Protein AF-A0A1Z4LRA2-F1 (afdb_monomer_lite)

Structure (mmCIF, N/CA/C/O backbone):
data_AF-A0A1Z4LRA2-F1
#
_entry.id   AF-A0A1Z4LRA2-F1
#
loop_
_atom_site.group_PDB
_atom_site.id
_atom_site.type_symbol
_atom_site.label_atom_id
_atom_site.label_alt_id
_atom_site.label_comp_id
_atom_site.label_asym_id
_atom_site.label_entity_id
_atom_site.label_seq_id
_atom_site.pdbx_PDB_ins_code
_atom_site.Cartn_x
_atom_site.Cartn_y
_atom_site.Cartn_z
_atom_site.occupancy
_atom_site.B_iso_or_equiv
_atom_site.auth_seq_id
_atom_site.auth_comp_id
_atom_site.auth_asym_id
_atom_site.auth_atom_id
_atom_site.pdbx_PDB_model_num
ATOM 1 N N . MET A 1 1 ? -24.500 3.479 -11.660 1.00 41.16 1 MET A N 1
ATOM 2 C CA . MET A 1 1 ? -23.884 4.818 -11.767 1.00 41.16 1 MET A CA 1
ATOM 3 C C . MET A 1 1 ? -22.398 4.581 -11.937 1.00 41.16 1 MET A C 1
ATOM 5 O O . MET A 1 1 ? -21.853 3.878 -11.098 1.00 41.16 1 MET A O 1
ATOM 9 N N . ALA A 1 2 ? -21.785 5.052 -13.024 1.00 47.28 2 ALA A N 1
ATOM 10 C CA . ALA A 1 2 ? -20.348 4.881 -13.234 1.00 47.28 2 ALA A CA 1
ATOM 11 C C . ALA A 1 2 ? -19.570 5.576 -12.103 1.00 47.28 2 ALA A C 1
ATOM 13 O O . ALA A 1 2 ? -19.949 6.674 -11.674 1.00 47.28 2 ALA A O 1
ATOM 14 N N . GLY A 1 3 ? -18.521 4.932 -11.588 1.00 60.41 3 GLY A N 1
ATOM 15 C CA . GLY A 1 3 ? -17.661 5.528 -10.572 1.00 60.41 3 GLY A CA 1
ATOM 16 C C . GLY A 1 3 ? -17.006 6.821 -11.073 1.00 60.41 3 GLY A C 1
ATOM 17 O O . GLY A 1 3 ? -16.896 7.080 -12.271 1.00 60.41 3 GLY A O 1
ATOM 18 N N . LYS A 1 4 ? -16.565 7.670 -10.145 1.00 75.38 4 LYS A N 1
ATOM 19 C CA . LYS A 1 4 ? -15.722 8.832 -10.468 1.00 75.38 4 LYS A CA 1
ATOM 20 C C . LYS A 1 4 ? -14.266 8.376 -10.585 1.00 75.38 4 LYS A C 1
ATOM 22 O O . LYS A 1 4 ? -13.882 7.426 -9.908 1.00 75.38 4 LYS A O 1
ATOM 27 N N . THR A 1 5 ? -13.460 9.093 -11.371 1.00 84.56 5 THR A N 1
ATOM 28 C CA . THR A 1 5 ? -12.010 8.858 -11.450 1.00 84.56 5 THR A CA 1
ATOM 29 C C . THR A 1 5 ? -11.402 8.801 -10.041 1.00 84.56 5 THR A C 1
ATOM 31 O O . THR A 1 5 ? -11.678 9.715 -9.248 1.00 84.56 5 THR A O 1
ATOM 34 N N . PRO A 1 6 ? -10.612 7.758 -9.716 1.00 90.62 6 PRO A N 1
ATOM 35 C CA . PRO A 1 6 ? -10.022 7.585 -8.394 1.00 90.62 6 PRO A CA 1
ATOM 36 C C . PRO A 1 6 ? -9.216 8.804 -7.919 1.00 90.62 6 PRO A C 1
ATOM 38 O O . PRO A 1 6 ? -8.576 9.493 -8.714 1.00 90.62 6 PRO A O 1
ATOM 41 N N . LYS A 1 7 ? -9.249 9.080 -6.608 1.00 91.56 7 LYS A N 1
ATOM 42 C CA . LYS A 1 7 ? -8.543 10.207 -5.971 1.00 91.56 7 LYS A CA 1
ATOM 43 C C . LYS A 1 7 ? -7.709 9.744 -4.785 1.00 91.56 7 LYS A C 1
ATOM 45 O O . LYS A 1 7 ? -8.028 8.734 -4.165 1.00 91.56 7 LYS A O 1
ATOM 50 N N . GLN A 1 8 ? -6.711 10.544 -4.410 1.00 93.75 8 GLN A N 1
ATOM 51 C CA . GLN A 1 8 ? -5.862 10.270 -3.251 1.00 93.75 8 GLN A CA 1
ATOM 52 C C . GLN A 1 8 ? -6.674 10.023 -1.966 1.00 93.75 8 GLN A C 1
ATOM 54 O O . GLN A 1 8 ? -7.530 10.816 -1.545 1.00 93.75 8 GLN A O 1
ATOM 59 N N . GLY A 1 9 ? -6.357 8.911 -1.313 1.00 94.94 9 GLY A N 1
ATOM 60 C CA . GLY A 1 9 ? -6.993 8.390 -0.116 1.00 94.94 9 GLY A CA 1
ATOM 61 C C . GLY A 1 9 ? -8.297 7.648 -0.338 1.00 94.94 9 GLY A C 1
ATOM 62 O O . GLY A 1 9 ? -8.922 7.272 0.647 1.00 94.94 9 GLY A O 1
ATOM 63 N N . TRP A 1 10 ? -8.763 7.482 -1.576 1.00 96.62 10 TRP A N 1
ATOM 64 C CA . TRP A 1 10 ? -9.891 6.593 -1.834 1.00 96.62 10 TRP A CA 1
ATOM 65 C C . TRP A 1 10 ? -9.449 5.144 -1.726 1.00 96.62 10 TRP A C 1
ATOM 67 O O . TRP A 1 10 ? -8.318 4.806 -2.072 1.00 96.62 10 TRP A O 1
ATOM 77 N N . ILE A 1 11 ? -10.367 4.313 -1.251 1.00 96.81 11 ILE A N 1
ATOM 78 C CA . ILE A 1 11 ? -10.128 2.903 -0.993 1.00 96.81 11 ILE A CA 1
ATOM 79 C C . ILE A 1 11 ? -10.965 2.091 -1.969 1.00 96.81 11 ILE A C 1
ATOM 81 O O . ILE A 1 11 ? -12.170 2.322 -2.113 1.00 96.81 11 ILE A O 1
ATOM 85 N N . TYR A 1 12 ? -10.324 1.131 -2.619 1.00 95.56 12 TYR A N 1
ATOM 86 C CA . TYR A 1 12 ? -10.952 0.228 -3.570 1.00 95.56 12 TYR A CA 1
ATOM 87 C C . TYR A 1 12 ? -10.561 -1.208 -3.272 1.00 95.56 12 TYR A C 1
ATOM 89 O O . TYR A 1 12 ? -9.410 -1.476 -2.942 1.00 95.56 12 TYR A O 1
ATOM 97 N N . LEU A 1 13 ? -11.512 -2.119 -3.446 1.00 94.06 13 LEU A N 1
ATOM 98 C CA . LEU A 1 13 ? -11.237 -3.544 -3.529 1.00 94.06 13 LEU A CA 1
ATOM 99 C C . LEU A 1 13 ? -10.893 -3.863 -4.987 1.00 94.06 13 LEU A C 1
ATOM 101 O O . LEU A 1 13 ? -11.743 -3.690 -5.860 1.00 94.06 13 LEU A O 1
ATOM 105 N N . ILE A 1 14 ? -9.650 -4.260 -5.256 1.00 93.00 14 ILE A N 1
ATOM 106 C CA . ILE A 1 14 ? -9.205 -4.650 -6.601 1.00 93.00 14 ILE A CA 1
ATOM 107 C C . ILE A 1 14 ? -8.326 -5.893 -6.536 1.00 93.00 14 ILE A C 1
ATOM 109 O O . ILE A 1 14 ? -7.748 -6.194 -5.496 1.00 93.00 14 ILE A O 1
ATOM 113 N N . ASN A 1 15 ? -8.181 -6.571 -7.672 1.00 90.94 15 ASN A N 1
ATOM 114 C CA . ASN A 1 15 ? -7.159 -7.585 -7.899 1.00 90.94 15 ASN A CA 1
ATOM 115 C C . ASN A 1 15 ? -6.219 -7.086 -9.013 1.00 90.94 15 ASN A C 1
ATOM 117 O O . ASN A 1 15 ? -6.591 -7.155 -10.192 1.00 90.94 15 ASN A O 1
ATOM 121 N N . PRO A 1 16 ? -5.046 -6.517 -8.675 1.00 90.38 16 PRO A N 1
ATOM 122 C CA . PRO A 1 16 ? -4.131 -5.986 -9.675 1.00 90.38 16 PRO A CA 1
ATOM 123 C C . PRO A 1 16 ? -3.654 -7.090 -10.625 1.00 90.38 16 PRO A C 1
ATOM 125 O O . PRO A 1 16 ? -2.964 -8.025 -10.230 1.00 90.38 16 PRO A O 1
ATOM 128 N N . TYR A 1 17 ? -3.985 -6.967 -11.910 1.00 88.25 17 TYR A N 1
ATOM 129 C CA . TYR A 1 17 ? -3.513 -7.901 -12.939 1.00 88.25 17 TYR A CA 1
ATOM 130 C C . TYR A 1 17 ? -2.348 -7.338 -13.753 1.00 88.25 17 TYR A C 1
ATOM 132 O O . TYR A 1 17 ? -1.666 -8.093 -14.447 1.00 88.25 17 TYR A O 1
ATOM 140 N N . ARG A 1 18 ? -2.113 -6.021 -13.685 1.00 89.50 18 ARG A N 1
ATOM 141 C CA . ARG A 1 18 ? -1.051 -5.343 -14.424 1.00 89.50 18 ARG A CA 1
ATOM 142 C C . ARG A 1 18 ? -0.392 -4.268 -13.576 1.00 89.50 18 ARG A C 1
ATOM 144 O O . ARG A 1 18 ? -1.018 -3.282 -13.187 1.00 89.50 18 ARG A O 1
ATOM 151 N N . VAL A 1 19 ? 0.894 -4.462 -13.325 1.00 89.06 19 VAL A N 1
ATOM 152 C CA . VAL A 1 19 ? 1.681 -3.638 -12.409 1.00 89.06 19 VAL A CA 1
ATOM 153 C C . VAL A 1 19 ? 2.924 -3.101 -13.087 1.00 89.06 19 VAL A C 1
ATOM 155 O O . VAL A 1 19 ? 3.395 -3.626 -14.098 1.00 89.06 19 VAL A O 1
ATOM 158 N N . PHE A 1 20 ? 3.457 -2.044 -12.508 1.00 87.19 20 PHE A N 1
ATOM 159 C CA . PHE A 1 20 ? 4.648 -1.370 -12.965 1.00 87.19 20 PHE A CA 1
ATOM 160 C C . PHE A 1 20 ? 5.793 -1.716 -12.016 1.00 87.19 20 PHE A C 1
ATOM 162 O O . PHE A 1 20 ? 5.726 -1.422 -10.823 1.00 87.19 20 PHE A O 1
ATOM 169 N N . LEU A 1 21 ? 6.819 -2.395 -12.533 1.00 85.25 21 LEU A N 1
ATOM 170 C CA . LEU A 1 21 ? 7.943 -2.867 -11.725 1.00 85.25 21 LEU A CA 1
ATOM 171 C C . LEU A 1 21 ? 9.265 -2.400 -12.315 1.00 85.25 21 LEU A C 1
ATOM 173 O O . LEU A 1 21 ? 9.460 -2.371 -13.535 1.00 85.25 21 LEU A O 1
ATOM 177 N N . ARG A 1 22 ? 10.194 -2.097 -11.412 1.00 85.19 22 ARG A N 1
ATOM 178 C CA . ARG A 1 22 ? 11.566 -1.704 -11.711 1.00 85.19 22 ARG A CA 1
ATOM 179 C C . ARG A 1 22 ? 12.510 -2.853 -11.368 1.00 85.19 22 ARG A C 1
ATOM 181 O O . ARG A 1 22 ? 12.447 -3.404 -10.274 1.00 85.19 22 ARG A O 1
ATOM 188 N N . CYS A 1 23 ? 13.388 -3.221 -12.296 1.00 84.94 23 CYS A N 1
ATOM 189 C CA . CYS A 1 23 ? 14.474 -4.161 -12.006 1.00 84.94 23 CYS A CA 1
ATOM 190 C C . CYS A 1 23 ? 15.632 -3.458 -11.271 1.00 84.94 23 CYS A C 1
ATOM 192 O O . CYS A 1 23 ? 15.735 -2.231 -11.308 1.00 84.94 23 CYS A O 1
ATOM 194 N N . LEU A 1 24 ? 16.558 -4.225 -10.683 1.00 83.81 24 LEU A N 1
ATOM 195 C CA . LEU A 1 24 ? 17.722 -3.679 -9.962 1.00 83.81 24 LEU A CA 1
ATOM 196 C C . LEU A 1 24 ? 18.628 -2.784 -10.825 1.00 83.81 24 LEU A C 1
ATOM 198 O O . LEU A 1 24 ? 19.263 -1.876 -10.306 1.00 83.81 24 LEU A O 1
ATOM 202 N N . LEU A 1 25 ? 18.649 -2.995 -12.145 1.00 85.31 25 LEU A N 1
ATOM 203 C CA . LEU A 1 25 ? 19.401 -2.157 -13.090 1.00 85.31 25 LEU A CA 1
ATOM 204 C C . LEU A 1 25 ? 18.658 -0.876 -13.499 1.00 85.31 25 LEU A C 1
ATOM 206 O O . LEU A 1 25 ? 19.119 -0.139 -14.361 1.00 85.31 25 LEU A O 1
ATOM 210 N N . GLY A 1 26 ? 17.487 -0.607 -12.926 1.00 80.38 26 GLY A N 1
ATOM 211 C CA . GLY A 1 26 ? 16.744 0.621 -13.182 1.00 80.38 26 GLY A CA 1
ATOM 212 C C . GLY A 1 26 ? 15.759 0.576 -14.342 1.00 80.38 26 GLY A C 1
ATOM 213 O O . GLY A 1 26 ? 14.978 1.509 -14.483 1.00 80.38 26 GLY A O 1
ATOM 214 N N . HIS A 1 27 ? 15.720 -0.502 -15.126 1.00 85.69 27 HIS A N 1
ATOM 215 C CA . HIS A 1 27 ? 14.709 -0.657 -16.173 1.00 85.69 27 HIS A CA 1
ATOM 216 C C . HIS A 1 27 ? 13.311 -0.789 -15.591 1.00 85.69 27 HIS A C 1
ATOM 218 O O . HIS A 1 27 ? 13.113 -1.552 -14.640 1.00 85.69 27 HIS A O 1
ATOM 224 N N . ILE A 1 28 ? 12.349 -0.111 -16.211 1.00 84.44 28 ILE A N 1
ATOM 225 C CA . ILE A 1 28 ? 10.977 -0.070 -15.729 1.00 84.44 28 ILE A CA 1
ATOM 226 C C . ILE A 1 28 ? 10.016 -0.471 -16.836 1.00 84.44 28 ILE A C 1
ATOM 228 O O . ILE A 1 28 ? 10.088 0.048 -17.947 1.00 84.44 28 ILE A O 1
ATOM 232 N N . HIS A 1 29 ? 9.130 -1.415 -16.524 1.00 86.75 29 HIS A N 1
ATOM 233 C CA . HIS A 1 29 ? 8.181 -1.975 -17.479 1.00 86.75 29 HIS A CA 1
ATOM 234 C C . HIS A 1 29 ? 6.858 -2.316 -16.802 1.00 86.75 29 HIS A C 1
ATOM 236 O O . HIS A 1 29 ? 6.791 -2.543 -15.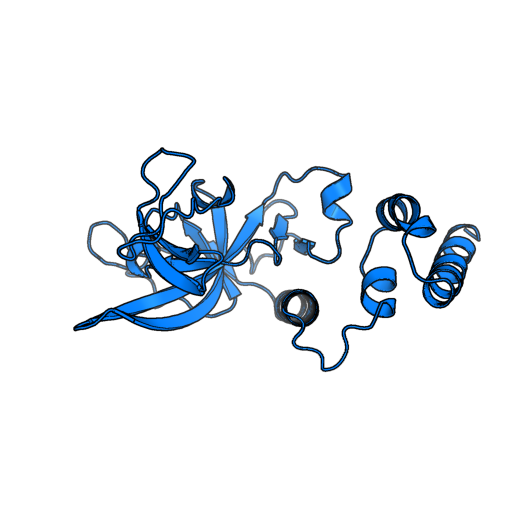593 1.00 86.75 29 HIS A O 1
ATOM 242 N N . PHE A 1 30 ? 5.813 -2.434 -17.619 1.00 87.44 30 PHE A N 1
ATOM 243 C CA . PHE A 1 30 ? 4.576 -3.076 -17.196 1.00 87.44 30 PHE A CA 1
ATOM 244 C C . PHE A 1 30 ? 4.685 -4.586 -17.291 1.00 87.44 30 PHE A C 1
ATOM 246 O O . PHE A 1 30 ? 5.102 -5.127 -18.322 1.00 87.44 30 PHE A O 1
ATOM 253 N N . TYR A 1 31 ? 4.184 -5.258 -16.270 1.00 87.00 31 TYR A N 1
ATOM 254 C CA . TYR A 1 31 ? 4.086 -6.702 -16.216 1.00 87.00 31 TYR A CA 1
ATOM 255 C C . TYR A 1 31 ? 2.660 -7.119 -15.920 1.00 87.00 31 TYR A C 1
ATOM 257 O O . TYR A 1 31 ? 1.990 -6.519 -15.081 1.00 87.00 31 TYR A O 1
ATOM 265 N N . ASN A 1 32 ? 2.219 -8.152 -16.625 1.00 86.81 32 ASN A N 1
ATOM 266 C CA . ASN A 1 32 ? 1.012 -8.857 -16.246 1.00 86.81 32 ASN A CA 1
ATOM 267 C C . ASN A 1 32 ? 1.384 -9.797 -15.092 1.00 86.81 32 ASN A C 1
ATOM 269 O O . ASN A 1 32 ? 2.500 -10.316 -15.040 1.00 86.81 32 ASN A O 1
ATOM 273 N N . LEU A 1 33 ? 0.487 -9.934 -14.121 1.00 79.75 33 LEU A N 1
ATOM 274 C CA . LEU A 1 33 ? 0.676 -10.789 -12.953 1.00 79.75 33 LEU A CA 1
ATOM 275 C C . LEU A 1 33 ? 0.023 -12.158 -13.183 1.00 79.75 33 LEU A C 1
ATOM 277 O O . LEU A 1 33 ? -0.810 -12.626 -12.409 1.00 79.75 33 LEU A O 1
ATOM 281 N N . ASP A 1 34 ? 0.386 -12.812 -14.279 1.00 67.81 34 ASP A N 1
ATOM 282 C CA . ASP A 1 34 ? -0.078 -14.135 -14.672 1.00 67.81 34 ASP A CA 1
ATOM 283 C C . ASP A 1 34 ? 0.698 -15.238 -13.931 1.00 67.81 34 ASP A C 1
ATOM 285 O O . ASP A 1 34 ? 1.728 -15.702 -14.388 1.00 67.81 34 ASP A O 1
ATOM 289 N N . LYS A 1 35 ? 0.176 -15.652 -12.763 1.00 56.19 35 LYS A N 1
ATOM 290 C CA . LYS A 1 35 ? 0.485 -16.847 -11.926 1.00 56.19 35 LYS A CA 1
ATOM 291 C C . LYS A 1 35 ? 1.950 -17.215 -11.590 1.00 56.19 35 LYS A C 1
ATOM 293 O O . LYS A 1 35 ? 2.131 -17.996 -10.658 1.00 56.19 35 LYS A O 1
ATOM 298 N N . THR A 1 36 ? 2.986 -16.697 -12.247 1.00 60.09 36 THR A N 1
ATOM 299 C CA . THR A 1 36 ? 4.387 -17.086 -12.017 1.00 60.09 36 THR A CA 1
ATOM 300 C C . THR A 1 36 ? 5.104 -16.112 -11.086 1.00 60.09 36 THR A C 1
ATOM 302 O O . THR A 1 36 ? 5.194 -14.916 -11.363 1.00 60.09 36 THR A O 1
ATOM 305 N N . ASP A 1 37 ? 5.644 -16.636 -9.980 1.00 64.00 37 ASP A N 1
ATOM 306 C CA . ASP A 1 37 ? 6.331 -15.899 -8.893 1.00 64.00 37 ASP A CA 1
ATOM 307 C C . ASP A 1 37 ? 7.588 -15.142 -9.318 1.00 64.00 37 ASP A C 1
ATOM 309 O O . ASP A 1 37 ? 8.020 -14.234 -8.615 1.00 64.00 37 ASP A O 1
ATOM 313 N N . ASN A 1 38 ? 8.118 -15.446 -10.500 1.00 71.38 38 ASN A N 1
ATOM 314 C CA . ASN A 1 38 ? 9.307 -14.812 -11.036 1.00 71.38 38 ASN A CA 1
ATOM 315 C C . ASN A 1 38 ? 8.990 -14.175 -12.385 1.00 71.38 38 ASN A C 1
ATOM 317 O O . ASN A 1 38 ? 8.534 -14.849 -13.306 1.00 71.38 38 ASN A O 1
ATOM 321 N N . ILE A 1 39 ? 9.262 -12.879 -12.492 1.00 82.94 39 ILE A N 1
ATOM 322 C CA . ILE A 1 39 ? 9.128 -12.109 -13.725 1.00 82.94 39 ILE A CA 1
ATOM 323 C C . ILE A 1 39 ? 10.531 -11.715 -14.179 1.00 82.94 39 ILE A C 1
ATOM 325 O O . ILE A 1 39 ? 11.286 -11.132 -13.406 1.00 82.94 39 ILE A O 1
ATOM 329 N N . SER A 1 40 ? 10.905 -12.016 -15.420 1.00 87.88 40 SER A N 1
ATOM 330 C CA . SER A 1 40 ? 12.158 -11.521 -15.996 1.00 87.88 40 SER A CA 1
ATOM 331 C C . SER A 1 40 ? 12.000 -10.090 -16.506 1.00 87.88 40 SER A C 1
ATOM 333 O O . SER A 1 40 ? 10.937 -9.697 -16.988 1.00 87.88 40 SER A O 1
ATOM 335 N N . CYS A 1 41 ? 13.071 -9.300 -16.416 1.00 89.62 41 CYS A N 1
ATOM 336 C CA . CYS A 1 41 ? 13.094 -7.967 -17.003 1.00 89.62 41 CYS A CA 1
ATOM 337 C C . CYS A 1 41 ? 12.852 -8.023 -18.522 1.00 89.62 41 CYS A C 1
ATOM 339 O O . CYS A 1 41 ? 13.429 -8.858 -19.213 1.00 89.62 41 CYS A O 1
ATOM 341 N N . LYS A 1 42 ? 12.020 -7.113 -19.048 1.00 88.81 42 LYS A N 1
ATOM 342 C CA . LYS A 1 42 ? 11.705 -7.036 -20.489 1.00 88.81 42 LYS A CA 1
ATOM 343 C C . LYS A 1 42 ? 12.768 -6.330 -21.336 1.00 88.81 42 LYS A C 1
ATOM 345 O O . LYS A 1 42 ? 12.688 -6.394 -22.560 1.00 88.81 42 LYS A O 1
ATOM 350 N N . THR A 1 43 ? 13.731 -5.637 -20.727 1.00 89.75 43 THR A N 1
ATOM 351 C CA . THR A 1 43 ? 14.811 -4.984 -21.485 1.00 89.75 43 THR A CA 1
ATOM 352 C C . THR A 1 43 ? 15.707 -6.031 -22.133 1.00 89.75 43 THR A C 1
ATOM 354 O O . THR A 1 43 ? 16.110 -6.986 -21.467 1.00 89.75 43 THR A O 1
ATOM 357 N N . ALA A 1 44 ? 16.059 -5.817 -23.405 1.00 89.50 44 ALA A N 1
ATOM 358 C CA . ALA A 1 44 ? 17.069 -6.616 -24.093 1.00 89.50 44 ALA A CA 1
ATOM 359 C C . ALA A 1 44 ? 18.352 -6.704 -23.246 1.00 89.50 44 ALA A C 1
ATOM 361 O O . ALA A 1 44 ? 18.733 -5.745 -22.578 1.00 89.50 44 ALA A O 1
ATOM 362 N N . ASP A 1 45 ? 18.962 -7.886 -23.213 1.00 89.88 45 ASP A N 1
ATOM 363 C CA . ASP A 1 45 ? 20.186 -8.183 -22.455 1.00 89.88 45 ASP A CA 1
ATOM 364 C C . ASP A 1 45 ? 20.083 -8.083 -20.918 1.00 89.88 45 ASP A C 1
ATOM 366 O O . ASP A 1 45 ? 21.048 -8.365 -20.203 1.00 89.88 45 ASP A O 1
ATOM 370 N N . CYS A 1 46 ? 18.902 -7.793 -20.361 1.00 89.75 46 CYS A N 1
ATOM 371 C CA . CYS A 1 46 ? 18.687 -7.788 -18.918 1.00 89.75 46 CYS A CA 1
ATOM 372 C C . CYS A 1 46 ? 18.170 -9.146 -18.418 1.00 89.75 46 CYS A C 1
ATOM 374 O O . CYS A 1 46 ? 16.995 -9.474 -18.548 1.00 89.75 46 CYS A O 1
ATOM 376 N N . ARG A 1 47 ? 19.035 -9.925 -17.757 1.00 89.69 47 ARG A N 1
ATOM 377 C CA . ARG A 1 47 ? 18.683 -11.241 -17.177 1.00 89.69 47 ARG A CA 1
ATOM 378 C C . ARG A 1 47 ? 18.150 -11.177 -15.740 1.00 89.69 47 ARG A C 1
ATOM 380 O O . ARG A 1 47 ? 18.051 -12.203 -15.073 1.00 89.69 47 ARG A O 1
ATOM 387 N N . GLN A 1 48 ? 17.851 -9.979 -15.239 1.00 88.81 48 GLN A N 1
ATOM 388 C CA . GLN A 1 48 ? 17.389 -9.791 -13.865 1.00 88.81 48 GLN A CA 1
ATOM 389 C C . GLN A 1 48 ? 16.004 -10.411 -13.659 1.00 88.81 48 GLN A C 1
ATOM 391 O O . GLN A 1 48 ? 15.090 -10.188 -14.457 1.00 88.81 48 GLN A O 1
ATOM 396 N N . I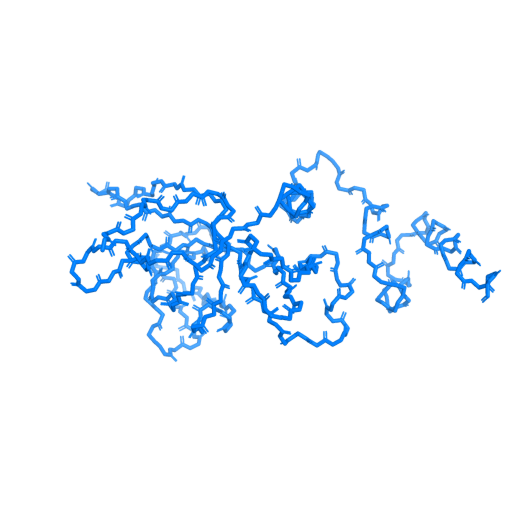LE A 1 49 ? 15.857 -11.145 -12.556 1.00 86.00 49 ILE A N 1
ATOM 397 C CA . ILE A 1 49 ? 14.572 -11.651 -12.078 1.00 86.00 49 ILE A CA 1
ATOM 398 C C . ILE A 1 49 ? 14.019 -10.641 -11.078 1.00 86.00 49 ILE A C 1
ATOM 400 O O . ILE A 1 49 ? 14.635 -10.349 -10.054 1.00 86.00 49 ILE A O 1
ATOM 404 N N . ILE A 1 50 ? 12.841 -10.118 -11.380 1.00 82.56 50 ILE A N 1
ATOM 405 C CA . ILE A 1 50 ? 12.094 -9.213 -10.525 1.00 82.56 50 ILE A CA 1
ATOM 406 C C . ILE A 1 50 ? 11.282 -10.064 -9.557 1.00 82.56 50 ILE A C 1
ATOM 408 O O . ILE A 1 50 ? 10.365 -10.790 -9.951 1.00 82.56 50 ILE A O 1
ATOM 412 N N . ARG A 1 51 ? 11.634 -9.960 -8.277 1.00 74.19 51 ARG A N 1
ATOM 413 C CA . ARG A 1 51 ? 10.820 -10.472 -7.179 1.00 74.19 51 ARG A CA 1
ATOM 414 C C . ARG A 1 51 ? 9.825 -9.393 -6.786 1.00 74.19 51 ARG A C 1
ATOM 416 O O . ARG A 1 51 ? 10.201 -8.235 -6.634 1.00 74.19 51 ARG A O 1
ATOM 423 N N . TYR A 1 52 ? 8.573 -9.779 -6.615 1.00 76.62 52 TYR A N 1
ATOM 424 C CA . TYR A 1 52 ? 7.519 -8.892 -6.146 1.00 76.62 52 TYR A CA 1
ATOM 425 C C . TYR A 1 52 ? 6.699 -9.593 -5.070 1.00 76.62 52 TYR A C 1
ATOM 427 O O . TYR A 1 52 ? 6.720 -10.820 -4.941 1.00 76.62 52 TYR A O 1
ATOM 435 N N . SER A 1 53 ? 6.019 -8.791 -4.262 1.00 75.81 53 SER A N 1
ATOM 436 C CA . SER A 1 53 ? 5.261 -9.267 -3.115 1.00 75.81 53 SER A CA 1
ATOM 437 C C . SER A 1 53 ? 4.005 -10.032 -3.569 1.00 75.81 53 SER A C 1
ATOM 439 O O . SER A 1 53 ? 3.379 -9.711 -4.584 1.00 75.81 53 SER A O 1
ATOM 441 N N . LYS A 1 54 ? 3.630 -11.080 -2.822 1.00 73.38 54 LYS A N 1
ATOM 442 C CA . LYS A 1 54 ? 2.437 -11.899 -3.125 1.00 73.38 54 LYS A CA 1
ATOM 443 C C . LYS A 1 54 ? 1.143 -11.109 -2.930 1.00 73.38 54 LYS A C 1
ATOM 445 O O . LYS A 1 54 ? 0.123 -11.430 -3.536 1.00 73.38 54 LYS A O 1
ATOM 450 N N . GLU A 1 55 ? 1.204 -10.069 -2.114 1.00 71.00 55 GLU A N 1
ATOM 451 C CA . GLU A 1 55 ? 0.158 -9.098 -1.834 1.00 71.00 55 GLU A CA 1
ATOM 452 C C . GLU A 1 55 ? -0.244 -8.316 -3.094 1.00 71.00 55 GLU A C 1
ATOM 454 O O . GLU A 1 55 ? -1.318 -7.727 -3.128 1.00 71.00 55 GLU A O 1
ATOM 459 N N . PHE A 1 56 ? 0.544 -8.362 -4.175 1.00 76.25 56 PHE A N 1
ATOM 460 C CA . PHE A 1 56 ? 0.175 -7.734 -5.448 1.00 76.25 56 PHE A CA 1
ATOM 461 C C . PHE A 1 56 ? -0.837 -8.554 -6.263 1.00 76.25 56 PHE A C 1
ATOM 463 O O . PHE A 1 56 ? -1.426 -8.013 -7.191 1.00 76.25 56 PHE A O 1
ATOM 470 N N . ARG A 1 57 ? -1.047 -9.843 -5.945 1.00 74.38 57 ARG A N 1
ATOM 471 C CA . ARG A 1 57 ? -1.938 -10.753 -6.703 1.00 74.38 57 ARG A CA 1
ATOM 472 C C . ARG A 1 57 ? -3.226 -11.131 -5.979 1.00 74.38 57 ARG A C 1
ATOM 474 O O . ARG A 1 57 ? -3.865 -12.127 -6.327 1.00 74.38 57 ARG A O 1
ATOM 481 N N . ARG A 1 58 ? -3.547 -10.434 -4.897 1.00 81.00 58 ARG A N 1
ATOM 482 C CA . ARG A 1 58 ? -4.720 -10.743 -4.085 1.00 81.00 58 ARG A CA 1
ATOM 483 C C . ARG A 1 58 ? -5.784 -9.701 -4.337 1.00 81.00 58 ARG A C 1
ATOM 485 O O . ARG A 1 58 ? -5.488 -8.519 -4.452 1.00 81.00 58 ARG A O 1
ATOM 492 N N . GLU A 1 59 ? -7.024 -10.164 -4.391 1.00 89.31 59 GLU A N 1
ATOM 493 C CA . GLU A 1 59 ? -8.145 -9.259 -4.230 1.00 89.31 59 GLU A CA 1
ATOM 494 C C . GLU A 1 59 ? -8.159 -8.782 -2.779 1.00 89.31 59 GLU A C 1
ATOM 496 O O . GLU A 1 59 ? -8.364 -9.573 -1.858 1.00 89.31 59 GLU A O 1
ATOM 501 N N . GLN A 1 60 ? -7.852 -7.508 -2.572 1.00 92.06 60 GLN A N 1
ATOM 502 C CA . GLN A 1 60 ? -7.780 -6.899 -1.247 1.00 92.06 60 GLN A CA 1
ATOM 503 C C . GLN A 1 60 ? -7.977 -5.382 -1.365 1.00 92.06 60 GLN A C 1
ATOM 505 O O . GLN A 1 60 ? -7.974 -4.844 -2.480 1.00 92.06 60 GLN A O 1
ATOM 510 N N . PRO A 1 61 ? -8.239 -4.672 -0.257 1.00 95.12 61 PRO A N 1
ATOM 511 C CA . PRO A 1 61 ? -8.369 -3.231 -0.323 1.00 95.12 61 PRO A CA 1
ATOM 512 C C . PRO A 1 61 ? -7.019 -2.555 -0.581 1.00 95.12 61 PRO A C 1
ATOM 514 O O . PRO A 1 61 ? -5.979 -2.958 -0.063 1.00 95.12 61 PRO A O 1
ATOM 517 N N . TYR A 1 62 ? -7.053 -1.481 -1.362 1.00 95.88 62 TYR A N 1
ATOM 518 C CA . TYR A 1 62 ? -5.905 -0.626 -1.630 1.00 95.88 62 TYR A CA 1
ATOM 519 C C . TYR A 1 62 ? -6.297 0.841 -1.504 1.00 95.88 62 TYR A C 1
ATOM 521 O O . TYR A 1 62 ? -7.389 1.246 -1.914 1.00 95.88 62 TYR A O 1
ATOM 529 N N . ILE A 1 63 ? -5.378 1.643 -0.974 1.00 96.88 63 ILE A N 1
ATOM 530 C CA . ILE A 1 63 ? -5.483 3.101 -0.945 1.00 96.88 63 ILE A CA 1
ATOM 531 C C . ILE A 1 63 ? -4.855 3.654 -2.219 1.00 96.88 63 ILE A C 1
ATOM 533 O O . ILE A 1 63 ? -3.695 3.369 -2.507 1.00 96.88 63 ILE A O 1
ATOM 537 N N . ILE A 1 64 ? -5.574 4.512 -2.937 1.00 96.06 64 ILE A N 1
ATOM 538 C CA . ILE A 1 64 ? -4.988 5.341 -3.995 1.00 96.06 64 ILE A CA 1
ATOM 539 C C . ILE A 1 64 ? -4.119 6.414 -3.348 1.00 96.06 64 ILE A C 1
ATOM 541 O O . ILE A 1 64 ? -4.619 7.197 -2.542 1.00 96.06 64 ILE A O 1
ATOM 545 N N . TRP A 1 65 ? -2.849 6.504 -3.722 1.00 95.06 65 TRP A N 1
ATOM 546 C CA . TRP A 1 65 ? -1.950 7.533 -3.210 1.00 95.06 65 TRP A CA 1
ATOM 547 C C . TRP A 1 65 ? -1.695 8.634 -4.236 1.00 95.06 65 TRP A C 1
ATOM 549 O O . TRP A 1 65 ? -2.088 9.777 -4.011 1.00 95.06 65 TRP A O 1
ATOM 559 N N . THR A 1 66 ? -1.131 8.293 -5.394 1.00 90.56 66 THR A N 1
ATOM 560 C CA . THR A 1 66 ? -0.926 9.241 -6.501 1.00 90.56 66 THR A CA 1
ATOM 561 C C . THR A 1 66 ? -1.560 8.731 -7.785 1.00 90.56 66 THR A C 1
ATOM 563 O O . THR A 1 66 ? -1.843 7.541 -7.939 1.00 90.56 66 THR A O 1
ATOM 566 N N . SER A 1 67 ? -1.830 9.664 -8.694 1.00 87.00 67 SER A N 1
ATOM 567 C CA . SER A 1 67 ? -2.255 9.394 -10.063 1.00 87.00 67 SER A CA 1
ATOM 568 C C . SER A 1 67 ? -1.226 10.008 -10.989 1.00 87.00 67 SER A C 1
ATOM 570 O O . SER A 1 67 ? -0.914 11.193 -10.866 1.00 87.00 67 SER A O 1
ATOM 572 N N . GLU A 1 68 ? -0.699 9.196 -11.892 1.00 84.12 68 GLU A N 1
ATOM 573 C CA . GLU A 1 68 ? 0.369 9.582 -12.802 1.00 84.12 68 GLU A CA 1
ATOM 574 C C . GLU A 1 68 ? 0.054 9.090 -14.214 1.00 84.12 68 GLU A C 1
ATOM 576 O O . GLU A 1 68 ? -0.843 8.274 -14.438 1.00 84.12 68 GLU A O 1
ATOM 581 N N . LYS A 1 69 ? 0.787 9.627 -15.189 1.00 81.12 69 LYS A N 1
ATOM 582 C CA . LYS A 1 69 ? 0.770 9.136 -16.564 1.00 81.12 69 LYS A CA 1
ATOM 583 C C . LYS A 1 69 ? 2.154 8.632 -16.901 1.00 81.12 69 LYS A C 1
ATOM 585 O O . LYS A 1 69 ? 3.109 9.403 -16.904 1.00 81.12 69 LYS A O 1
ATOM 590 N N . PHE A 1 70 ? 2.251 7.351 -17.222 1.00 74.38 70 PHE A N 1
ATOM 591 C CA . PHE A 1 70 ? 3.497 6.758 -17.670 1.00 74.38 70 PHE A CA 1
ATOM 592 C C . PHE A 1 70 ? 3.569 6.759 -19.196 1.00 74.38 70 PHE A C 1
ATOM 594 O O . PHE A 1 70 ? 2.663 6.260 -19.865 1.00 74.38 70 PHE A O 1
ATOM 601 N N . GLN A 1 71 ? 4.654 7.288 -19.759 1.00 72.56 71 GLN A N 1
ATOM 602 C CA . GLN A 1 71 ? 4.889 7.246 -21.198 1.00 72.56 71 GLN A CA 1
ATOM 603 C C . GLN A 1 71 ? 5.612 5.952 -21.575 1.00 72.56 71 GLN A C 1
ATOM 605 O O . GLN A 1 71 ? 6.769 5.749 -21.216 1.00 72.56 71 GLN A O 1
ATOM 610 N N . ASN A 1 72 ? 4.949 5.086 -22.338 1.00 67.69 72 ASN A N 1
ATOM 611 C CA . ASN A 1 72 ? 5.565 3.897 -22.914 1.00 67.69 72 ASN A CA 1
ATOM 612 C C . ASN A 1 72 ? 5.731 4.085 -24.426 1.00 67.69 72 ASN A C 1
ATOM 614 O O . ASN A 1 72 ? 4.837 3.740 -25.204 1.00 67.69 72 ASN A O 1
ATOM 618 N N . GLY A 1 73 ? 6.860 4.673 -24.829 1.00 69.94 73 GLY A N 1
ATOM 619 C CA . GLY A 1 73 ? 7.181 4.957 -26.228 1.00 69.94 73 GLY A CA 1
ATOM 620 C C . GLY A 1 73 ? 6.150 5.880 -26.886 1.00 69.94 73 GLY A C 1
ATOM 621 O O . GLY A 1 73 ? 6.240 7.100 -26.762 1.00 69.94 73 GLY A O 1
ATOM 622 N N . LEU A 1 74 ? 5.172 5.280 -27.571 1.00 64.62 74 LEU A N 1
ATOM 623 C CA . LEU A 1 74 ? 4.160 5.962 -28.386 1.00 64.62 74 LEU A CA 1
ATOM 624 C C . LEU A 1 74 ? 2.881 6.354 -27.625 1.00 64.62 74 LEU A C 1
ATOM 626 O O . LEU A 1 74 ? 2.138 7.195 -28.120 1.00 64.62 74 LEU A O 1
ATOM 630 N N . ASN A 1 75 ? 2.611 5.774 -26.448 1.00 76.75 75 ASN A N 1
ATOM 631 C CA . ASN A 1 75 ? 1.350 5.976 -25.722 1.00 76.75 75 ASN A CA 1
ATOM 632 C C . ASN A 1 75 ? 1.572 6.388 -24.260 1.00 76.75 75 ASN A C 1
ATOM 634 O O . ASN A 1 75 ? 2.517 5.934 -23.611 1.00 76.75 75 ASN A O 1
ATOM 638 N N . TYR A 1 76 ? 0.645 7.187 -23.726 1.00 81.94 76 TYR A N 1
ATOM 639 C CA . TYR A 1 76 ? 0.516 7.424 -22.288 1.00 81.94 76 TYR A CA 1
ATOM 640 C C . TYR A 1 76 ? -0.440 6.402 -21.673 1.00 81.94 76 TYR A C 1
ATOM 642 O O . TYR A 1 76 ? -1.525 6.158 -22.200 1.00 81.94 76 TYR A O 1
ATOM 650 N N . ILE A 1 77 ? -0.029 5.816 -20.554 1.00 85.19 77 ILE A N 1
ATOM 651 C CA . ILE A 1 77 ? -0.823 4.890 -19.751 1.00 85.19 77 ILE A CA 1
ATOM 652 C C . ILE A 1 77 ? -1.121 5.588 -18.430 1.00 85.19 77 ILE A C 1
ATOM 654 O O . ILE A 1 77 ? -0.197 5.987 -17.721 1.00 85.19 77 ILE A O 1
ATOM 658 N N . ASP A 1 78 ? -2.403 5.738 -18.107 1.00 90.31 78 ASP A N 1
ATOM 659 C CA . ASP A 1 78 ? -2.819 6.230 -16.798 1.00 90.31 78 ASP A CA 1
ATOM 660 C C . ASP A 1 78 ? -2.485 5.176 -15.734 1.00 90.31 78 ASP A C 1
ATOM 662 O O . ASP A 1 78 ? -2.795 3.989 -15.892 1.00 90.31 78 ASP A O 1
ATOM 666 N N . THR A 1 79 ? -1.861 5.605 -14.644 1.00 92.00 79 THR A N 1
ATOM 667 C CA . THR A 1 79 ? -1.470 4.739 -13.534 1.00 92.00 79 THR A CA 1
ATOM 668 C C . THR A 1 79 ? -1.898 5.316 -12.196 1.00 92.00 79 THR A C 1
ATOM 670 O O . THR A 1 79 ? -2.111 6.523 -12.033 1.00 92.00 79 THR A O 1
ATOM 673 N N . PHE A 1 80 ? -2.005 4.427 -11.213 1.00 93.88 80 PHE A N 1
ATOM 674 C CA . PHE A 1 80 ? -2.149 4.805 -9.816 1.00 93.88 80 PHE A CA 1
ATOM 675 C C . PHE A 1 80 ? -1.047 4.162 -8.994 1.00 93.88 80 PHE A C 1
ATOM 677 O O . PHE A 1 80 ? -0.801 2.962 -9.112 1.00 93.88 80 PHE A O 1
ATOM 684 N N . THR A 1 81 ? -0.419 4.951 -8.133 1.00 92.94 81 THR A N 1
ATOM 685 C CA . THR A 1 81 ? 0.413 4.422 -7.055 1.00 92.94 81 THR A CA 1
ATOM 686 C C . THR A 1 81 ? -0.488 4.125 -5.875 1.00 92.94 81 THR A C 1
ATOM 688 O O . THR A 1 81 ? -1.277 4.980 -5.462 1.00 92.94 81 THR A O 1
ATOM 691 N N . ILE A 1 82 ? -0.400 2.906 -5.356 1.00 94.88 82 ILE A N 1
ATOM 692 C CA . ILE A 1 82 ? -1.332 2.379 -4.370 1.00 94.88 82 ILE A CA 1
ATOM 693 C C . ILE A 1 82 ? -0.617 1.733 -3.195 1.00 94.88 82 ILE A C 1
ATOM 695 O O . ILE A 1 82 ? 0.473 1.181 -3.335 1.00 94.88 82 ILE A O 1
ATOM 699 N N . ILE A 1 83 ? -1.269 1.789 -2.037 1.00 95.44 83 ILE A N 1
ATOM 700 C CA . ILE A 1 83 ? -0.782 1.202 -0.789 1.00 95.44 83 ILE A CA 1
ATOM 701 C C . ILE A 1 83 ? -1.699 0.029 -0.432 1.00 95.44 83 ILE A C 1
ATOM 703 O O . ILE A 1 83 ? -2.908 0.244 -0.283 1.00 95.44 83 ILE A O 1
ATOM 707 N N . PRO A 1 84 ? -1.161 -1.197 -0.307 1.00 94.75 84 PRO A N 1
ATOM 708 C CA . PRO A 1 84 ? -1.915 -2.346 0.173 1.00 94.75 84 PRO A CA 1
ATOM 709 C C . PRO A 1 84 ? -2.490 -2.116 1.565 1.00 94.75 84 PRO A C 1
ATOM 711 O O . PRO A 1 84 ? -1.799 -1.614 2.458 1.00 94.75 84 PRO A O 1
ATOM 714 N N . LEU A 1 85 ? -3.733 -2.548 1.753 1.00 94.62 85 LEU A N 1
ATOM 715 C CA . LEU A 1 85 ? -4.329 -2.723 3.064 1.00 94.62 85 LEU A CA 1
ATOM 716 C C . LEU A 1 85 ? -4.481 -4.206 3.357 1.00 94.62 85 LEU A C 1
ATOM 718 O O . LEU A 1 85 ? -5.028 -4.962 2.554 1.00 94.62 85 LEU A O 1
ATOM 722 N N . ASN A 1 86 ? -4.027 -4.605 4.538 1.00 92.56 86 ASN A N 1
ATOM 723 C CA . ASN A 1 86 ? -4.200 -5.957 5.030 1.00 92.56 86 ASN A CA 1
ATOM 724 C C . ASN A 1 86 ? -4.926 -5.922 6.375 1.00 92.56 86 ASN A C 1
ATOM 726 O O . ASN A 1 86 ? -4.637 -5.083 7.224 1.00 92.56 86 ASN A O 1
ATOM 730 N N . PHE A 1 87 ? -5.881 -6.823 6.569 1.00 91.06 87 PHE A N 1
ATOM 731 C CA . PHE A 1 87 ? -6.559 -6.970 7.854 1.00 91.06 87 PHE A CA 1
ATOM 732 C C . PHE A 1 87 ? -5.876 -7.990 8.762 1.00 91.06 87 PHE A C 1
ATOM 734 O O . PHE A 1 87 ? -6.046 -7.929 9.975 1.00 91.06 87 PHE A O 1
ATOM 741 N N . ASP A 1 88 ? -5.115 -8.914 8.174 1.00 88.12 88 ASP A N 1
ATOM 742 C CA . ASP A 1 88 ? -4.524 -10.050 8.868 1.00 88.12 88 ASP A CA 1
ATOM 743 C C . ASP A 1 88 ? -3.009 -10.045 8.605 1.00 88.12 88 ASP A C 1
ATOM 745 O O . ASP A 1 88 ? -2.493 -10.659 7.665 1.00 88.12 88 ASP A O 1
ATOM 749 N N . ILE A 1 89 ? -2.295 -9.276 9.427 1.00 86.19 89 ILE A N 1
ATOM 750 C CA . ILE A 1 89 ? -0.831 -9.192 9.453 1.00 86.19 89 ILE A CA 1
ATOM 751 C C . ILE A 1 89 ? -0.304 -9.904 10.712 1.00 86.19 89 ILE A C 1
ATOM 753 O O . ILE A 1 89 ? -1.021 -10.011 11.709 1.00 86.19 89 ILE A O 1
ATOM 757 N N . ARG A 1 90 ? 0.926 -10.434 10.676 1.00 85.25 90 ARG A N 1
ATOM 758 C CA . ARG A 1 90 ? 1.535 -11.096 11.845 1.00 85.25 90 ARG A CA 1
ATOM 759 C C . ARG A 1 90 ? 1.725 -10.080 12.967 1.00 85.25 90 ARG A C 1
ATOM 761 O O . ARG A 1 90 ? 2.040 -8.932 12.682 1.00 85.25 90 ARG A O 1
ATOM 768 N N . GLU A 1 91 ? 1.599 -10.516 14.218 1.00 83.31 91 GLU A N 1
ATOM 769 C CA . GLU A 1 91 ? 1.632 -9.609 15.376 1.00 83.31 91 GLU A CA 1
ATOM 770 C C . GLU A 1 91 ? 2.884 -8.728 15.399 1.00 83.31 91 GLU A C 1
ATOM 772 O O . GLU A 1 91 ? 2.774 -7.507 15.421 1.00 83.31 91 GLU A O 1
ATOM 777 N N . ARG A 1 92 ? 4.057 -9.345 15.224 1.00 79.38 92 ARG A N 1
ATOM 778 C CA . ARG A 1 92 ? 5.343 -8.640 15.134 1.00 79.38 92 ARG A CA 1
ATOM 779 C C . ARG A 1 92 ? 5.367 -7.563 14.037 1.00 79.38 92 ARG A C 1
ATOM 781 O O . ARG A 1 92 ? 5.955 -6.503 14.200 1.00 79.38 92 ARG A O 1
ATOM 788 N N . ASP A 1 93 ? 4.697 -7.808 12.911 1.00 84.38 93 ASP A N 1
ATOM 789 C CA . ASP A 1 93 ? 4.749 -6.908 11.762 1.00 84.38 93 ASP A CA 1
ATOM 790 C C . ASP A 1 93 ? 3.860 -5.662 12.003 1.00 84.38 93 ASP A C 1
ATOM 792 O O . ASP A 1 93 ? 4.069 -4.630 11.366 1.00 84.38 93 ASP A O 1
ATOM 796 N N . LYS A 1 94 ? 2.894 -5.713 12.942 1.00 86.69 94 LYS A N 1
ATOM 797 C CA . LYS A 1 94 ? 2.060 -4.554 13.329 1.00 86.69 94 LYS A CA 1
ATOM 798 C C . LYS A 1 94 ? 2.871 -3.435 13.977 1.00 86.69 94 LYS A C 1
ATOM 800 O O . LYS A 1 94 ? 2.470 -2.278 13.894 1.00 86.69 94 LYS A O 1
ATOM 805 N N . GLY A 1 95 ? 3.976 -3.791 14.630 1.00 83.31 95 GLY A N 1
ATOM 806 C CA . GLY A 1 95 ? 4.871 -2.864 15.314 1.00 83.31 95 GLY A CA 1
ATOM 807 C C . GLY A 1 95 ? 5.872 -2.168 14.399 1.00 83.31 95 GLY A C 1
ATOM 808 O O . GLY A 1 95 ? 6.640 -1.339 14.875 1.00 83.31 95 GLY A O 1
ATOM 809 N N . LEU A 1 96 ? 5.894 -2.502 13.104 1.00 86.38 96 LEU A N 1
ATOM 810 C CA . LEU A 1 96 ? 6.837 -1.909 12.168 1.00 86.38 96 LEU A CA 1
ATOM 811 C C . LEU A 1 96 ? 6.447 -0.454 11.857 1.00 86.38 96 LEU A C 1
ATOM 813 O O . LEU A 1 96 ? 5.293 -0.197 11.509 1.00 86.38 96 LEU A O 1
ATOM 817 N N . PRO A 1 97 ? 7.404 0.490 11.830 1.00 84.62 97 PRO A N 1
ATOM 818 C CA . PRO A 1 97 ? 7.120 1.894 11.510 1.00 84.62 97 PRO A CA 1
ATOM 819 C C . PRO A 1 97 ? 6.484 2.082 10.124 1.00 84.62 97 PRO A C 1
ATOM 821 O O . PRO A 1 97 ? 5.711 3.006 9.872 1.00 84.62 97 PRO A O 1
ATOM 824 N N . MET A 1 98 ? 6.808 1.157 9.222 1.00 87.25 98 MET A N 1
ATOM 825 C CA . MET A 1 98 ? 6.328 1.054 7.846 1.00 87.25 98 MET A CA 1
ATOM 826 C C . MET A 1 98 ? 4.929 0.440 7.704 1.00 87.25 98 MET A C 1
ATOM 828 O O . MET A 1 98 ? 4.479 0.139 6.591 1.00 87.25 98 MET A O 1
ATOM 832 N N . VAL A 1 99 ? 4.262 0.209 8.830 1.00 92.50 99 VAL A N 1
ATOM 833 C CA . VAL A 1 99 ? 2.902 -0.297 8.930 1.00 92.50 99 VAL A CA 1
ATOM 834 C C . VAL A 1 99 ? 2.088 0.720 9.726 1.00 92.50 99 VAL A C 1
ATOM 836 O O . VAL A 1 99 ? 2.518 1.221 10.764 1.00 92.50 99 VAL A O 1
ATOM 839 N N . TYR A 1 100 ? 0.918 1.092 9.208 1.00 94.62 100 TYR A N 1
ATOM 840 C CA . TYR A 1 100 ? 0.033 2.046 9.873 1.00 94.62 100 TYR A CA 1
ATOM 841 C C . TYR A 1 100 ? -1.326 1.417 10.185 1.00 94.62 100 TYR A C 1
ATOM 843 O O . TYR A 1 100 ? -2.018 1.014 9.244 1.00 94.62 100 TYR A O 1
ATOM 851 N N . PRO A 1 101 ? -1.734 1.338 11.465 1.00 95.38 101 PRO A N 1
ATOM 852 C CA . PRO A 1 101 ? -3.062 0.870 11.829 1.00 95.38 101 PRO A CA 1
ATOM 853 C C . PRO A 1 101 ? -4.126 1.912 11.467 1.00 95.38 101 PRO A C 1
ATOM 855 O O . PRO A 1 101 ? -3.998 3.095 11.772 1.00 95.38 101 PRO A O 1
ATOM 858 N N . ILE A 1 102 ? -5.212 1.450 10.857 1.00 96.69 102 ILE A N 1
ATOM 859 C CA . ILE A 1 102 ? -6.374 2.246 10.467 1.00 96.69 102 ILE A CA 1
ATOM 860 C C . ILE A 1 102 ? -7.594 1.652 11.154 1.00 96.69 102 ILE A C 1
ATOM 862 O O . ILE A 1 102 ? -8.018 0.530 10.855 1.00 96.69 102 ILE A O 1
ATOM 866 N N . ASN A 1 103 ? -8.165 2.418 12.078 1.00 96.56 103 ASN A N 1
ATOM 867 C CA . ASN A 1 103 ? -9.348 2.005 12.818 1.00 96.56 103 ASN A CA 1
ATOM 868 C C . ASN A 1 103 ? -10.612 2.080 11.942 1.00 96.56 103 ASN A C 1
ATOM 870 O O . ASN A 1 103 ? -10.691 2.926 11.049 1.00 96.56 103 ASN A O 1
ATOM 874 N N . PRO A 1 104 ? -11.625 1.234 12.195 1.00 96.31 104 PRO A N 1
ATOM 875 C CA . PRO A 1 104 ? -12.925 1.317 11.532 1.00 96.31 104 PRO A CA 1
ATOM 876 C C . PRO A 1 104 ? -13.565 2.699 11.662 1.00 96.31 104 PRO A C 1
ATOM 878 O O . PRO A 1 104 ? -13.742 3.206 12.771 1.00 96.31 104 PRO A O 1
ATOM 881 N N . THR A 1 105 ? -13.970 3.295 10.541 1.00 95.00 105 THR A N 1
ATOM 882 C CA . THR A 1 105 ? -14.784 4.513 10.530 1.00 95.00 105 THR A CA 1
ATOM 883 C C . THR A 1 105 ? -15.897 4.404 9.497 1.00 95.00 105 THR A C 1
ATOM 885 O O . THR A 1 105 ? -15.823 3.648 8.528 1.00 95.00 105 THR A O 1
ATOM 888 N N . LYS A 1 106 ? -16.952 5.213 9.660 1.00 92.19 106 LYS A N 1
ATOM 889 C CA . LYS A 1 106 ? -18.008 5.313 8.638 1.00 92.19 106 LYS A CA 1
ATOM 890 C C . LYS A 1 106 ? -17.458 5.784 7.283 1.00 92.19 106 LYS A C 1
ATOM 892 O O . LYS A 1 106 ? -18.043 5.457 6.257 1.00 92.19 106 LYS A O 1
ATOM 897 N N . SER A 1 107 ? -16.364 6.551 7.277 1.00 93.75 107 SER A N 1
ATOM 898 C CA . SER A 1 107 ? -15.725 7.064 6.059 1.00 93.75 107 SER A CA 1
ATOM 899 C C . SER A 1 107 ? -14.981 5.976 5.287 1.00 93.75 107 SER A C 1
ATOM 901 O O . SER A 1 107 ? -15.066 5.934 4.057 1.00 93.75 107 SER A O 1
ATOM 903 N N . ASN A 1 108 ? -14.232 5.123 5.991 1.00 93.62 108 ASN A N 1
ATOM 904 C CA . ASN A 1 108 ? -13.398 4.096 5.366 1.00 93.62 108 ASN A CA 1
ATOM 905 C C . ASN A 1 108 ? -14.149 2.789 5.079 1.00 93.62 108 ASN A C 1
ATOM 907 O O . ASN A 1 108 ? -13.695 2.018 4.237 1.00 93.62 108 ASN A O 1
ATOM 911 N N . GLY A 1 109 ? -15.319 2.588 5.695 1.00 92.50 109 GLY A N 1
ATOM 912 C CA . GLY A 1 109 ? -16.206 1.465 5.395 1.00 92.50 109 GLY A CA 1
ATOM 913 C C . GLY A 1 109 ? -15.708 0.122 5.930 1.00 92.50 109 GLY A C 1
ATOM 914 O O . GLY A 1 109 ? -16.167 -0.917 5.463 1.00 92.50 109 GLY A O 1
ATOM 915 N N . PHE A 1 110 ? -14.767 0.123 6.877 1.00 94.69 110 PHE A N 1
ATOM 916 C CA . PHE A 1 110 ? -14.249 -1.099 7.488 1.00 94.69 110 PHE A CA 1
ATOM 917 C C . PHE A 1 110 ? -15.030 -1.503 8.735 1.00 94.69 110 PHE A C 1
ATOM 919 O O . PHE A 1 110 ? -15.541 -0.659 9.465 1.00 94.69 110 PHE A O 1
ATOM 926 N N . GLU A 1 111 ? -15.078 -2.810 8.991 1.00 93.88 111 GLU A N 1
ATOM 927 C CA . GLU A 1 111 ? -15.683 -3.400 10.195 1.00 93.88 111 GLU A CA 1
ATOM 928 C C . GLU A 1 111 ? -14.643 -3.706 11.282 1.00 93.88 111 GLU A C 1
ATOM 930 O O . GLU A 1 111 ? -14.949 -3.679 12.471 1.00 93.88 111 GLU A O 1
ATOM 935 N N . LYS A 1 112 ? -13.394 -3.968 10.875 1.00 95.06 112 LYS A N 1
ATOM 936 C CA . LYS A 1 112 ? -12.250 -4.238 11.755 1.00 95.06 112 LYS A CA 1
ATOM 937 C C . LYS A 1 112 ? -11.041 -3.393 11.364 1.00 95.06 112 LYS A C 1
ATOM 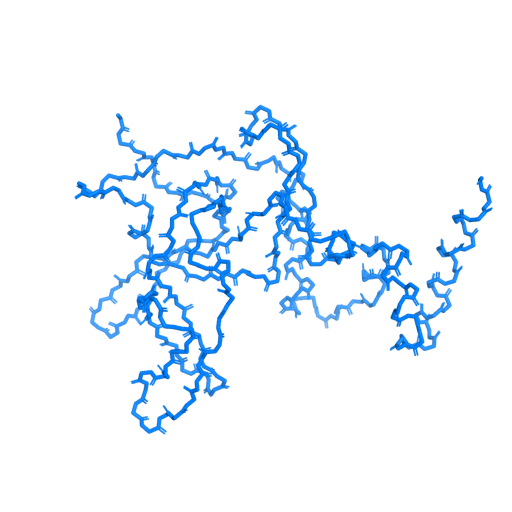939 O O . LYS A 1 112 ? -10.984 -2.858 10.257 1.00 95.06 112 LYS A O 1
ATOM 944 N N . GLN A 1 113 ? -10.095 -3.258 12.292 1.00 95.44 113 GLN A N 1
ATOM 945 C CA . GLN A 1 113 ? -8.847 -2.537 12.049 1.00 95.44 113 GLN A CA 1
ATOM 946 C C . GLN A 1 113 ? -8.117 -3.139 10.842 1.00 95.44 113 GLN A C 1
ATOM 948 O O . GLN A 1 113 ? -8.038 -4.359 10.693 1.00 95.44 113 GLN A O 1
ATOM 953 N N . SER A 1 114 ? -7.606 -2.267 9.980 1.00 95.62 114 SER A N 1
ATOM 954 C CA . SER A 1 114 ? -6.759 -2.631 8.843 1.00 95.62 114 SER A CA 1
ATOM 955 C C . SER A 1 114 ? -5.379 -2.007 9.003 1.00 95.62 114 SER A C 1
ATOM 957 O O . SER A 1 114 ? -5.195 -1.094 9.803 1.00 95.62 114 SER A O 1
ATOM 959 N N . PHE A 1 115 ? -4.410 -2.494 8.241 1.00 96.06 115 PHE A N 1
ATOM 960 C CA . PHE A 1 115 ? -3.028 -2.044 8.293 1.00 96.06 115 PHE A CA 1
ATOM 961 C C . PHE A 1 115 ? -2.577 -1.610 6.900 1.00 96.06 115 PHE A C 1
ATOM 963 O O . PHE A 1 115 ? -2.585 -2.413 5.965 1.00 96.06 115 PHE A O 1
ATOM 970 N N . ALA A 1 116 ? -2.184 -0.344 6.758 1.00 95.62 116 ALA A N 1
ATOM 971 C CA . ALA A 1 116 ? -1.559 0.178 5.547 1.00 95.62 116 ALA A CA 1
ATOM 972 C C . ALA A 1 116 ? -0.077 -0.191 5.514 1.00 95.62 116 ALA A C 1
ATOM 974 O O . ALA A 1 116 ? 0.684 0.192 6.402 1.00 95.62 116 ALA A O 1
ATOM 975 N N . LEU A 1 117 ? 0.324 -0.918 4.471 1.00 93.38 117 LEU A N 1
ATOM 976 C CA . LEU A 1 117 ? 1.684 -1.422 4.283 1.00 93.38 117 LEU A CA 1
ATOM 977 C C . LEU A 1 117 ? 2.468 -0.465 3.378 1.00 93.38 117 LEU A C 1
ATOM 979 O O . LEU A 1 117 ? 2.618 -0.704 2.180 1.00 93.38 117 LEU A O 1
ATOM 983 N N . THR A 1 118 ? 2.952 0.652 3.925 1.00 92.12 118 THR A N 1
ATOM 984 C CA . THR A 1 118 ? 3.572 1.724 3.120 1.00 92.12 118 THR A CA 1
ATOM 98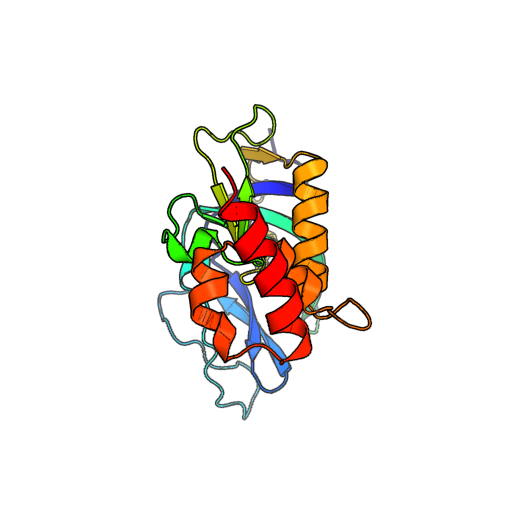5 C C . THR A 1 118 ? 4.862 1.286 2.427 1.00 92.12 118 THR A C 1
ATOM 987 O O . THR A 1 118 ? 5.148 1.756 1.331 1.00 92.12 118 THR A O 1
ATOM 990 N N . HIS A 1 119 ? 5.590 0.321 2.992 1.00 87.44 119 HIS A N 1
ATOM 991 C CA . HIS A 1 119 ? 6.769 -0.293 2.366 1.00 87.44 119 HIS A CA 1
ATOM 992 C C . HIS A 1 119 ? 6.439 -1.175 1.150 1.00 87.44 119 HIS A C 1
ATOM 994 O O . HIS A 1 119 ? 7.329 -1.519 0.375 1.00 87.44 119 HIS A O 1
ATOM 1000 N N . GLN A 1 120 ? 5.171 -1.557 0.979 1.00 88.94 120 GLN A N 1
ATOM 1001 C CA . GLN A 1 120 ? 4.687 -2.329 -0.167 1.00 88.94 120 GLN A CA 1
ATOM 1002 C C . GLN A 1 120 ? 3.975 -1.442 -1.196 1.00 88.94 120 GLN A C 1
ATOM 1004 O O . GLN A 1 120 ? 3.203 -1.950 -2.005 1.00 88.94 120 GLN A O 1
ATOM 1009 N N . ILE A 1 121 ? 4.192 -0.122 -1.162 1.00 90.94 121 ILE A N 1
ATOM 1010 C CA . ILE A 1 121 ? 3.640 0.808 -2.149 1.00 90.94 121 ILE A CA 1
ATOM 1011 C C . ILE A 1 121 ? 4.128 0.453 -3.563 1.00 90.94 121 ILE A C 1
ATOM 1013 O O . ILE A 1 121 ? 5.307 0.178 -3.784 1.00 90.94 121 ILE A O 1
ATOM 1017 N N . PHE A 1 122 ? 3.216 0.437 -4.534 1.00 89.12 122 PHE A N 1
ATOM 1018 C CA . PHE A 1 122 ? 3.527 0.070 -5.918 1.00 89.12 122 PHE A CA 1
ATOM 1019 C C . PHE A 1 122 ? 2.566 0.728 -6.903 1.00 89.12 122 PHE A C 1
ATOM 1021 O O . PHE A 1 122 ? 1.498 1.209 -6.530 1.00 89.12 122 PHE A O 1
ATOM 1028 N N . THR A 1 123 ? 2.946 0.748 -8.177 1.00 91.62 123 THR A N 1
ATOM 1029 C CA . THR A 1 123 ? 2.176 1.405 -9.234 1.00 91.62 123 THR A CA 1
ATOM 1030 C C . THR A 1 123 ? 1.459 0.374 -10.102 1.00 91.62 123 THR A C 1
ATOM 1032 O O . THR A 1 123 ? 2.030 -0.650 -10.487 1.00 91.62 123 THR A O 1
ATOM 1035 N N . VAL A 1 124 ? 0.199 0.648 -10.432 1.00 92.56 124 VAL A N 1
ATOM 1036 C CA . VAL A 1 124 ? -0.670 -0.236 -11.220 1.00 92.56 124 VAL A CA 1
ATOM 1037 C C . VAL A 1 124 ? -1.305 0.499 -12.394 1.00 92.56 124 VAL A C 1
ATOM 1039 O O . VAL A 1 124 ? -1.463 1.721 -12.370 1.00 92.56 124 VAL A O 1
ATOM 1042 N N . ASP A 1 125 ? -1.686 -0.256 -13.423 1.00 92.25 125 ASP A N 1
ATOM 1043 C CA . ASP A 1 125 ? -2.468 0.259 -14.552 1.00 92.25 125 ASP A CA 1
ATOM 1044 C C . ASP A 1 125 ? -3.854 0.727 -14.067 1.00 92.25 125 ASP A C 1
ATOM 1046 O O . ASP A 1 125 ? -4.539 0.005 -13.335 1.00 92.25 125 ASP A O 1
ATOM 1050 N N . ALA A 1 126 ? -4.294 1.918 -14.487 1.00 92.75 126 ALA A N 1
ATOM 1051 C CA . ALA A 1 126 ? -5.594 2.470 -14.112 1.00 92.75 126 ALA A CA 1
ATOM 1052 C C . ALA A 1 126 ? -6.781 1.580 -14.517 1.00 92.75 126 ALA A C 1
ATOM 1054 O O . ALA A 1 126 ? -7.831 1.629 -13.875 1.00 92.75 126 ALA A O 1
ATOM 1055 N N . ASN A 1 127 ? -6.630 0.730 -15.535 1.00 92.31 127 ASN A N 1
ATOM 1056 C CA . ASN A 1 127 ? -7.659 -0.231 -15.930 1.00 92.31 127 ASN A CA 1
ATOM 1057 C C . ASN A 1 127 ? -7.890 -1.335 -14.885 1.00 92.31 127 ASN A C 1
ATOM 1059 O O . ASN A 1 127 ? -8.893 -2.035 -14.975 1.00 92.31 127 ASN A O 1
ATOM 1063 N N . CYS A 1 128 ? -7.033 -1.472 -13.864 1.00 92.12 128 CYS A N 1
ATOM 1064 C CA . CYS A 1 128 ? -7.323 -2.316 -12.698 1.00 92.12 128 CYS A CA 1
ATOM 1065 C C . CYS A 1 128 ? -8.502 -1.784 -11.859 1.00 92.12 128 CYS A C 1
ATOM 1067 O O . CYS A 1 128 ? -9.064 -2.525 -11.061 1.00 92.12 128 CYS A O 1
ATOM 1069 N N . PHE A 1 129 ? -8.889 -0.516 -12.046 1.00 93.75 129 PHE A N 1
ATOM 1070 C CA . PHE A 1 129 ? -10.010 0.133 -11.356 1.00 93.75 129 PHE A CA 1
ATOM 1071 C C . PHE A 1 129 ? -11.251 0.271 -12.232 1.00 93.75 129 PHE A C 1
ATOM 1073 O O . PHE A 1 129 ? -12.156 1.032 -11.884 1.00 93.75 129 PHE A O 1
ATOM 1080 N N . LYS A 1 130 ? -11.293 -0.415 -13.375 1.00 92.56 130 LYS A N 1
ATOM 1081 C CA . LYS A 1 130 ? -12.433 -0.397 -14.286 1.00 92.56 130 LYS A CA 1
ATOM 1082 C C . LYS A 1 130 ? -13.055 -1.780 -14.388 1.00 92.56 130 LYS A C 1
ATOM 1084 O O . LYS A 1 130 ? -12.364 -2.790 -14.279 1.00 92.56 130 LYS A O 1
ATOM 1089 N N . ASP A 1 131 ? -14.362 -1.814 -14.589 1.00 90.56 131 ASP A N 1
ATOM 1090 C CA . ASP A 1 131 ? -15.077 -3.038 -14.909 1.00 90.56 131 ASP A CA 1
ATOM 1091 C C . ASP A 1 131 ? -14.866 -3.443 -16.381 1.00 90.56 131 ASP A C 1
ATOM 1093 O O . ASP A 1 131 ? -14.194 -2.767 -17.164 1.00 90.56 131 ASP A O 1
ATOM 1097 N N . VAL A 1 132 ? -15.474 -4.561 -16.778 1.00 89.31 132 VAL A N 1
ATOM 1098 C CA . VAL A 1 132 ? -15.395 -5.087 -18.153 1.00 89.31 132 VAL A CA 1
ATOM 1099 C C . VAL A 1 132 ? -16.003 -4.161 -19.214 1.00 89.31 132 VAL A C 1
ATOM 1101 O O . VAL A 1 132 ? -15.746 -4.353 -20.400 1.00 89.31 132 VAL A O 1
ATOM 1104 N N . LYS A 1 133 ? -16.814 -3.173 -18.816 1.00 91.25 133 LYS A N 1
ATOM 1105 C CA . LYS A 1 133 ? -17.405 -2.158 -19.701 1.00 91.25 133 LYS A CA 1
ATOM 1106 C C . LYS A 1 133 ? -16.544 -0.895 -19.781 1.00 91.25 133 LYS A C 1
ATOM 1108 O O . LYS A 1 133 ? -16.830 -0.023 -20.597 1.00 91.25 133 LYS A O 1
ATOM 1113 N N . GLY A 1 134 ? -15.483 -0.809 -18.978 1.00 89.25 134 GLY A N 1
ATOM 1114 C CA . GLY A 1 134 ? -14.608 0.354 -18.882 1.00 89.25 134 GLY A CA 1
ATOM 1115 C C . GLY A 1 134 ? -15.094 1.414 -17.891 1.00 89.25 134 GLY A C 1
ATOM 1116 O O . GLY A 1 134 ? -14.481 2.482 -17.817 1.00 89.25 134 GLY A O 1
ATOM 1117 N N . ASP A 1 135 ? -16.147 1.134 -17.120 1.00 91.25 135 ASP A N 1
ATOM 1118 C CA . ASP A 1 135 ? -16.639 2.030 -16.078 1.00 91.25 135 ASP A CA 1
ATOM 1119 C C . ASP A 1 135 ? -15.778 1.899 -14.821 1.00 91.25 135 ASP A C 1
ATOM 1121 O O . ASP A 1 135 ? -15.364 0.805 -14.445 1.00 91.25 135 ASP A O 1
ATOM 1125 N N . TRP A 1 136 ? -15.517 3.011 -14.131 1.00 92.50 136 TRP A N 1
ATOM 1126 C CA . TRP A 1 136 ? -14.802 2.965 -12.856 1.00 92.50 136 TRP A CA 1
ATOM 1127 C C . TRP A 1 136 ? -15.578 2.146 -11.823 1.00 92.50 136 TRP A C 1
ATOM 1129 O O . TRP A 1 136 ? -16.786 2.338 -11.643 1.00 92.50 136 TRP A O 1
ATOM 1139 N N . LEU A 1 137 ? -14.856 1.300 -11.090 1.00 93.19 137 LEU A N 1
ATOM 1140 C CA . LEU A 1 137 ? -15.383 0.557 -9.956 1.00 93.19 137 LEU A CA 1
ATOM 1141 C C . LEU A 1 137 ? -15.932 1.508 -8.882 1.00 93.19 137 LEU A C 1
ATOM 1143 O O . LEU A 1 137 ? -15.587 2.693 -8.802 1.00 93.19 137 LEU A O 1
ATOM 1147 N N . ASN A 1 138 ? -16.779 0.968 -8.011 1.00 92.75 138 ASN A N 1
ATOM 1148 C CA . ASN A 1 138 ? -17.227 1.693 -6.831 1.00 92.75 138 ASN A CA 1
ATOM 1149 C C . ASN A 1 138 ? -16.133 1.651 -5.763 1.00 92.75 138 ASN A C 1
ATOM 1151 O O . ASN A 1 138 ? -15.634 0.583 -5.414 1.00 92.75 138 ASN A O 1
ATOM 1155 N N . ARG A 1 139 ? -15.782 2.819 -5.220 1.00 93.62 139 ARG A N 1
ATOM 1156 C CA . ARG A 1 139 ? -14.939 2.884 -4.023 1.00 93.62 139 ARG A CA 1
ATOM 1157 C C . ARG A 1 139 ? -15.678 2.247 -2.847 1.00 93.62 139 ARG A C 1
ATOM 1159 O O . ARG A 1 139 ? -16.888 2.441 -2.716 1.00 93.62 139 ARG A O 1
ATOM 1166 N N . ILE A 1 140 ? -14.945 1.568 -1.974 1.00 94.56 140 ILE A N 1
ATOM 1167 C CA . ILE A 1 140 ? -15.498 0.998 -0.737 1.00 94.56 140 ILE A CA 1
ATOM 1168 C C . ILE A 1 140 ? -15.434 1.993 0.428 1.00 94.56 140 ILE A C 1
ATOM 1170 O O . ILE A 1 140 ? -16.231 1.909 1.354 1.00 94.56 140 ILE A O 1
ATOM 1174 N N . GLY A 1 141 ? -14.535 2.979 0.349 1.00 95.62 141 GLY A N 1
ATOM 1175 C CA . GLY A 1 141 ? -14.368 3.985 1.391 1.00 95.62 141 GLY A CA 1
ATOM 1176 C C . GLY A 1 141 ? -13.338 5.054 1.047 1.00 95.62 141 GLY A C 1
ATOM 1177 O O . GLY A 1 141 ? -12.872 5.174 -0.093 1.00 95.62 141 GLY A O 1
ATOM 1178 N N . GLN A 1 142 ? -12.995 5.864 2.041 1.00 96.50 142 GLN A N 1
ATOM 1179 C CA . GLN A 1 142 ? -11.929 6.856 1.968 1.00 96.50 142 GLN A CA 1
ATOM 1180 C C . GLN A 1 142 ? -11.251 7.040 3.328 1.00 96.50 142 GLN A C 1
ATOM 1182 O O . GLN A 1 142 ? -11.898 6.939 4.367 1.00 96.50 142 GLN A O 1
ATOM 1187 N N . LEU A 1 143 ? -9.964 7.370 3.296 1.00 96.94 143 LEU A N 1
ATOM 1188 C CA . LEU A 1 143 ? -9.202 7.728 4.485 1.00 96.94 143 LEU A CA 1
ATOM 1189 C C . LEU A 1 143 ? -9.641 9.068 5.067 1.00 96.94 143 LEU A C 1
ATOM 1191 O O . LEU A 1 143 ? -9.865 10.039 4.327 1.00 96.94 143 LEU A O 1
ATOM 11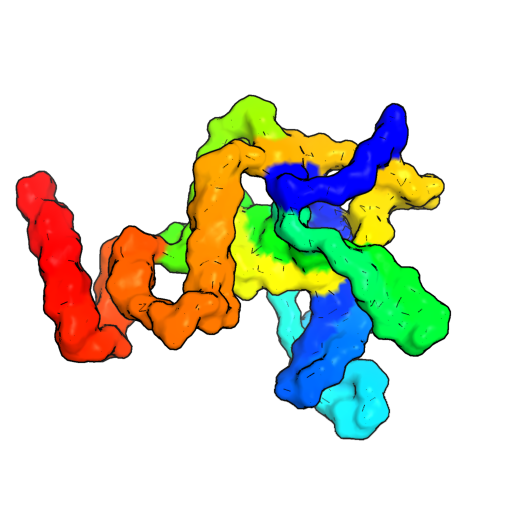95 N N . ASP A 1 144 ? -9.639 9.127 6.393 1.00 95.69 144 ASP A N 1
ATOM 1196 C CA . ASP A 1 144 ? -9.761 10.370 7.134 1.00 95.69 144 ASP A CA 1
ATOM 1197 C C . ASP A 1 144 ? -8.453 11.182 7.053 1.00 95.69 144 ASP A C 1
ATOM 1199 O O . ASP A 1 144 ? -7.388 10.701 6.649 1.00 95.69 144 ASP A O 1
ATOM 1203 N N . LYS A 1 145 ? -8.530 12.477 7.376 1.00 94.69 145 LYS A N 1
ATOM 1204 C CA . LYS A 1 145 ? -7.395 13.403 7.211 1.00 94.69 145 LYS A CA 1
ATOM 1205 C C . LYS A 1 145 ? -6.206 13.042 8.112 1.00 94.69 145 LYS A C 1
ATOM 1207 O O . LYS A 1 145 ? -5.065 13.224 7.692 1.00 94.69 145 LYS A O 1
ATOM 1212 N N . SER A 1 146 ? -6.471 12.554 9.324 1.00 94.94 146 SER A N 1
ATOM 1213 C CA . SER A 1 146 ? -5.450 12.073 10.265 1.00 94.94 146 SER A CA 1
ATOM 1214 C C . SER A 1 146 ? -4.643 10.927 9.667 1.00 94.94 146 SER A C 1
ATOM 1216 O O . SER A 1 146 ? -3.417 10.994 9.639 1.00 94.94 146 SER A O 1
ATOM 1218 N N . ASP A 1 147 ? -5.340 9.940 9.109 1.00 96.25 147 ASP A N 1
ATOM 1219 C CA . ASP A 1 147 ? -4.741 8.722 8.566 1.00 96.25 147 ASP A CA 1
ATOM 1220 C C . ASP A 1 147 ? -3.879 9.048 7.351 1.00 96.25 147 ASP A C 1
ATOM 1222 O O . ASP A 1 147 ? -2.747 8.587 7.236 1.00 96.25 147 ASP A O 1
ATOM 1226 N N . LYS A 1 148 ? -4.375 9.934 6.475 1.00 95.25 148 LYS A N 1
ATOM 1227 C CA . LYS A 1 148 ? -3.592 10.457 5.349 1.00 95.25 148 LYS A CA 1
ATOM 1228 C C . LYS A 1 148 ? -2.280 11.075 5.818 1.00 95.25 148 LYS A C 1
ATOM 1230 O O . LYS A 1 148 ? -1.233 10.731 5.288 1.00 95.25 148 LYS A O 1
ATOM 1235 N N . LYS A 1 149 ? -2.324 11.954 6.823 1.00 93.38 149 LYS A N 1
ATOM 1236 C CA . LYS A 1 149 ? -1.118 12.613 7.338 1.00 93.38 149 LYS A CA 1
ATOM 1237 C C . LYS A 1 149 ? -0.137 11.598 7.938 1.00 93.38 149 LYS A C 1
ATOM 1239 O O . LYS A 1 149 ? 1.055 11.673 7.671 1.00 93.38 149 LYS A O 1
ATOM 1244 N N . ALA A 1 150 ? -0.627 10.635 8.715 1.00 92.44 150 ALA A N 1
ATOM 1245 C CA . ALA A 1 150 ? 0.219 9.624 9.346 1.00 92.44 150 ALA A CA 1
ATOM 1246 C C . ALA A 1 150 ? 0.880 8.671 8.335 1.00 92.44 150 ALA A C 1
ATOM 1248 O O . ALA A 1 150 ? 2.032 8.273 8.526 1.00 92.44 150 ALA A O 1
ATOM 1249 N N . ILE A 1 151 ? 0.170 8.323 7.258 1.00 94.19 151 ILE A N 1
ATOM 1250 C CA . ILE A 1 151 ? 0.708 7.540 6.138 1.00 94.19 151 ILE A CA 1
ATOM 1251 C C . ILE A 1 151 ? 1.744 8.354 5.356 1.00 94.19 151 ILE A C 1
ATOM 1253 O O . ILE A 1 151 ? 2.785 7.818 4.986 1.00 94.19 151 ILE A O 1
ATOM 1257 N N . GLU A 1 152 ? 1.488 9.643 5.126 1.00 91.44 152 GLU A N 1
ATOM 1258 C CA . GLU A 1 152 ? 2.413 10.530 4.418 1.00 91.44 152 GLU A CA 1
ATOM 1259 C C . GLU A 1 152 ? 3.763 10.646 5.136 1.00 91.44 152 GLU A C 1
ATOM 1261 O O . GLU A 1 152 ? 4.805 10.503 4.499 1.00 91.44 152 GLU A O 1
ATOM 1266 N N . GLU A 1 153 ? 3.764 10.824 6.458 1.00 87.31 153 GLU A N 1
ATOM 1267 C CA . GLU A 1 153 ? 5.004 10.874 7.244 1.00 87.31 153 GLU A CA 1
ATOM 1268 C C . GLU A 1 153 ? 5.798 9.560 7.165 1.00 87.31 153 GLU A C 1
ATOM 1270 O O . GLU A 1 153 ? 7.015 9.581 6.985 1.00 87.31 153 GLU A O 1
ATOM 1275 N N . ARG A 1 154 ? 5.115 8.409 7.190 1.00 89.25 154 ARG A N 1
ATOM 1276 C CA . ARG A 1 154 ? 5.754 7.091 7.011 1.00 89.25 154 ARG A CA 1
ATOM 1277 C C . ARG A 1 154 ? 6.368 6.923 5.624 1.00 89.25 154 ARG A C 1
ATOM 1279 O O . ARG A 1 154 ? 7.432 6.329 5.490 1.00 89.25 154 ARG A O 1
ATOM 1286 N N . LEU A 1 155 ? 5.707 7.432 4.585 1.00 87.81 155 LEU A N 1
ATOM 1287 C CA . LEU A 1 155 ? 6.238 7.387 3.221 1.00 87.81 155 LEU A CA 1
ATOM 1288 C C . LEU A 1 155 ? 7.465 8.279 3.051 1.00 87.81 155 LEU A C 1
ATOM 1290 O O . LEU A 1 155 ? 8.400 7.870 2.369 1.00 87.81 155 LEU A O 1
ATOM 1294 N N . LYS A 1 156 ? 7.487 9.462 3.678 1.00 84.44 156 LYS A N 1
ATOM 1295 C CA . LYS A 1 156 ? 8.670 10.335 3.670 1.00 84.44 156 LYS A CA 1
ATOM 1296 C C . LYS A 1 156 ? 9.882 9.639 4.281 1.00 84.44 156 LYS A C 1
ATOM 1298 O O . LYS A 1 156 ? 10.960 9.734 3.708 1.00 84.44 156 LYS A O 1
ATOM 1303 N N . TYR A 1 157 ? 9.685 8.927 5.392 1.00 78.69 157 TYR A N 1
ATOM 1304 C CA . TYR A 1 157 ? 10.731 8.117 6.016 1.00 78.69 157 TYR A CA 1
ATOM 1305 C C . TYR A 1 157 ? 11.197 6.982 5.091 1.00 78.69 157 TYR A C 1
ATOM 1307 O O . TYR A 1 157 ? 12.380 6.862 4.802 1.00 78.69 157 TYR A O 1
ATOM 1315 N N . PHE A 1 158 ? 10.267 6.186 4.557 1.00 79.88 158 PHE A N 1
ATOM 1316 C CA . PHE A 1 158 ? 10.594 5.039 3.699 1.00 79.88 158 PHE A CA 1
ATOM 1317 C C . PHE A 1 158 ? 11.366 5.383 2.436 1.00 79.88 158 PHE A C 1
ATOM 1319 O O . PHE A 1 158 ? 12.245 4.640 2.010 1.00 79.88 158 PHE A O 1
ATOM 1326 N N . LEU A 1 159 ? 10.949 6.466 1.787 1.00 77.00 159 LEU A N 1
ATOM 1327 C CA . LEU A 1 159 ? 11.505 6.896 0.516 1.00 77.00 159 LEU A CA 1
ATOM 1328 C C . LEU A 1 159 ? 12.753 7.759 0.706 1.00 77.00 159 LEU A C 1
ATOM 1330 O O . LEU A 1 159 ? 13.255 8.273 -0.290 1.00 77.00 159 LEU A O 1
ATOM 1334 N N . ASP A 1 160 ? 13.218 7.925 1.950 1.00 70.19 160 ASP A N 1
ATOM 1335 C CA . ASP A 1 160 ? 14.373 8.752 2.293 1.00 70.19 160 ASP A CA 1
ATOM 1336 C C . ASP A 1 160 ? 14.229 10.193 1.759 1.00 70.19 160 ASP A C 1
ATOM 1338 O O . ASP A 1 160 ? 15.157 10.813 1.252 1.00 70.19 160 ASP A O 1
ATOM 1342 N N . ILE A 1 161 ? 12.994 10.717 1.784 1.00 59.75 161 ILE A N 1
ATOM 1343 C CA . ILE A 1 161 ? 12.661 12.058 1.265 1.00 59.75 161 ILE A CA 1
ATOM 1344 C C . ILE A 1 161 ? 12.964 13.137 2.316 1.00 59.75 161 ILE A C 1
ATOM 1346 O O . ILE A 1 161 ? 12.998 14.327 2.004 1.00 59.75 161 ILE A O 1
ATOM 1350 N N . GLN A 1 162 ? 13.182 12.747 3.573 1.00 55.38 162 GLN A N 1
ATOM 1351 C CA . GLN A 1 162 ? 13.742 13.661 4.560 1.00 55.38 162 GLN A CA 1
ATOM 1352 C C . GLN A 1 162 ? 15.232 13.825 4.262 1.00 55.38 162 GLN A C 1
ATOM 1354 O O . GLN A 1 162 ? 15.930 12.833 4.130 1.00 55.38 162 GLN A O 1
ATOM 1359 N N . GLU A 1 163 ? 15.730 15.064 4.192 1.00 50.72 163 GLU A N 1
ATOM 1360 C CA . GLU A 1 163 ? 17.157 15.344 3.938 1.00 50.72 163 GLU A CA 1
ATOM 1361 C C . GLU A 1 163 ? 18.105 14.664 4.953 1.00 50.72 163 GLU A C 1
ATOM 1363 O O . GLU A 1 163 ? 19.301 14.585 4.695 1.00 50.72 163 GLU A O 1
ATOM 1368 N N . ASN A 1 164 ? 17.569 14.157 6.072 1.00 52.41 164 ASN A N 1
ATOM 1369 C CA . ASN A 1 164 ? 18.133 13.100 6.913 1.00 52.41 164 ASN A CA 1
ATOM 1370 C C . ASN A 1 164 ? 16.976 12.371 7.633 1.00 52.41 164 ASN A C 1
ATOM 1372 O O . ASN A 1 164 ? 16.325 13.004 8.472 1.00 52.41 164 ASN A O 1
ATOM 1376 N N . PRO A 1 165 ? 16.685 11.086 7.368 1.00 54.44 165 PRO A N 1
ATOM 1377 C CA . PRO A 1 165 ? 15.740 10.326 8.176 1.00 54.44 165 PRO A CA 1
ATOM 1378 C C . PRO A 1 165 ? 16.365 10.150 9.562 1.00 54.44 165 PRO A C 1
ATOM 1380 O O . PRO A 1 165 ? 17.380 9.474 9.707 1.00 54.44 165 PRO A O 1
ATOM 1383 N N . SER A 1 166 ? 15.821 10.799 10.591 1.00 63.41 166 SER A N 1
ATOM 1384 C CA . SER A 1 166 ? 16.371 10.619 11.934 1.00 63.41 166 SER A CA 1
ATOM 1385 C C . SER A 1 166 ? 15.954 9.261 12.497 1.00 63.41 166 SER A C 1
ATOM 1387 O O . SER A 1 166 ? 14.784 8.870 12.429 1.00 63.41 166 SER A O 1
ATOM 1389 N N . ASP A 1 167 ? 16.905 8.551 13.098 1.00 66.25 167 ASP A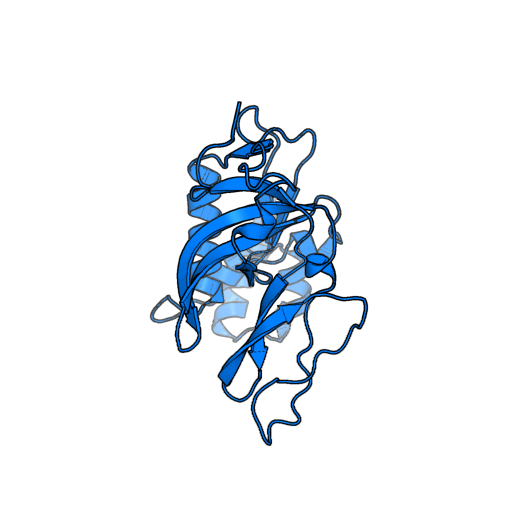 N 1
ATOM 1390 C CA . ASP A 1 167 ? 16.645 7.294 13.804 1.00 66.25 167 ASP A CA 1
ATOM 1391 C C . ASP A 1 167 ? 15.640 7.477 14.962 1.00 66.25 167 ASP A C 1
ATOM 1393 O O . ASP A 1 167 ? 14.878 6.565 15.280 1.00 66.25 167 ASP A O 1
ATOM 1397 N N . ASP A 1 168 ? 15.522 8.696 15.501 1.00 71.19 168 ASP A N 1
ATOM 1398 C CA . ASP A 1 168 ? 14.477 9.096 16.452 1.00 71.19 168 ASP A CA 1
ATOM 1399 C C . ASP A 1 168 ? 13.056 8.809 15.953 1.00 71.19 168 ASP A C 1
ATOM 1401 O O . ASP A 1 168 ? 12.160 8.513 16.746 1.00 71.19 168 ASP A O 1
ATOM 1405 N N . TRP A 1 169 ? 12.806 8.933 14.645 1.00 76.38 169 TRP A N 1
ATOM 1406 C CA . TRP A 1 169 ? 11.483 8.641 14.104 1.00 76.38 169 TRP A CA 1
ATOM 1407 C C . TRP A 1 169 ? 11.182 7.142 14.176 1.00 76.38 169 TRP A C 1
ATOM 1409 O O . TRP A 1 169 ? 10.053 6.781 14.516 1.00 76.38 169 TRP A O 1
ATOM 1419 N N . PHE A 1 170 ? 12.176 6.282 13.911 1.00 76.06 170 PHE A N 1
ATOM 1420 C CA . PHE A 1 170 ? 12.035 4.831 14.049 1.00 76.06 170 PHE A CA 1
ATOM 1421 C C . PHE A 1 170 ? 11.679 4.478 15.490 1.00 76.06 170 PHE A C 1
ATOM 1423 O O . PHE A 1 170 ? 10.673 3.807 15.706 1.00 76.06 170 PHE A O 1
ATOM 1430 N N . ILE A 1 171 ? 12.432 4.998 16.463 1.00 78.25 171 ILE A N 1
ATOM 1431 C CA . ILE A 1 171 ? 12.200 4.746 17.893 1.00 78.25 171 ILE A CA 1
ATOM 1432 C C . ILE A 1 171 ? 10.763 5.142 18.280 1.00 78.25 171 ILE A C 1
ATOM 1434 O O . ILE A 1 171 ? 10.015 4.320 18.798 1.00 78.25 171 ILE A O 1
ATOM 1438 N N . LYS A 1 172 ? 10.315 6.344 17.890 1.00 79.06 172 LYS A N 1
ATOM 1439 C CA . LYS A 1 172 ? 8.980 6.877 18.232 1.00 79.06 172 LYS A CA 1
ATOM 1440 C C . LYS A 1 172 ? 7.797 6.189 17.548 1.00 79.06 172 LYS A C 1
ATOM 1442 O O . LYS A 1 172 ? 6.656 6.389 17.962 1.00 79.06 172 LYS A O 1
ATOM 1447 N N . ASN A 1 173 ? 8.022 5.474 16.445 1.00 76.38 173 ASN A N 1
ATOM 1448 C CA . ASN A 1 173 ? 6.948 4.888 15.630 1.00 76.38 173 ASN A CA 1
ATOM 1449 C C . ASN A 1 173 ? 6.983 3.356 15.587 1.00 76.38 173 ASN A C 1
ATOM 1451 O O . ASN A 1 173 ? 6.156 2.762 14.890 1.00 76.38 173 ASN A O 1
ATOM 1455 N N . THR A 1 174 ? 7.912 2.734 16.312 1.00 81.62 174 THR A N 1
ATOM 1456 C CA . THR A 1 174 ? 8.071 1.280 16.412 1.00 81.62 174 THR A CA 1
ATOM 1457 C C . THR A 1 174 ? 7.512 0.783 17.739 1.00 81.62 174 THR A C 1
ATOM 1459 O O . THR A 1 174 ? 7.565 1.490 18.742 1.00 81.62 174 THR A O 1
ATOM 1462 N N . SER A 1 175 ? 6.969 -0.435 17.776 1.00 81.88 175 SER A N 1
ATOM 1463 C CA . SER A 1 175 ? 6.588 -1.045 19.055 1.00 81.88 175 SER A CA 1
ATOM 1464 C C . SER A 1 175 ? 7.820 -1.405 19.889 1.00 81.88 175 SER A C 1
ATOM 1466 O O . SER A 1 175 ? 8.862 -1.779 19.352 1.00 81.88 175 SER A O 1
ATOM 1468 N N . LEU A 1 176 ? 7.690 -1.386 21.216 1.00 80.75 176 LEU A N 1
ATOM 1469 C CA . LEU A 1 176 ? 8.791 -1.760 22.111 1.00 80.75 176 LEU A CA 1
ATOM 1470 C C . LEU A 1 176 ? 9.278 -3.197 21.891 1.00 80.75 176 LEU A C 1
ATOM 1472 O O . LEU A 1 176 ? 10.460 -3.474 22.063 1.00 80.75 176 LEU A O 1
ATOM 1476 N N . GLU A 1 177 ? 8.391 -4.107 21.487 1.00 80.94 177 GLU A N 1
ATOM 1477 C CA . GLU A 1 177 ? 8.757 -5.482 21.133 1.00 80.94 177 GLU A CA 1
ATOM 1478 C C . GLU A 1 177 ? 9.779 -5.511 19.989 1.00 80.94 177 GLU A C 1
ATOM 1480 O O . GLU A 1 177 ? 10.849 -6.097 20.136 1.00 80.94 177 GLU A O 1
ATOM 1485 N N . ILE A 1 178 ? 9.498 -4.808 18.889 1.00 82.06 178 ILE A N 1
ATOM 1486 C CA . ILE A 1 178 ? 10.414 -4.731 17.745 1.00 82.06 178 ILE A CA 1
ATOM 1487 C C . ILE A 1 178 ? 11.667 -3.935 18.103 1.00 82.06 178 ILE A C 1
ATOM 1489 O O . ILE A 1 178 ? 12.766 -4.325 17.713 1.00 82.06 178 ILE A O 1
ATOM 1493 N N . LEU A 1 179 ? 11.527 -2.859 18.881 1.00 82.44 179 LEU A N 1
ATOM 1494 C CA . LEU A 1 179 ? 12.659 -2.065 19.350 1.00 82.44 179 LEU A CA 1
ATOM 1495 C C . LEU A 1 179 ? 13.651 -2.931 20.142 1.00 82.44 179 LEU A C 1
ATOM 1497 O O . LEU A 1 179 ? 14.852 -2.820 19.918 1.00 82.44 179 LEU A O 1
ATOM 1501 N N . ARG A 1 180 ? 13.163 -3.838 21.003 1.00 82.31 180 ARG A N 1
ATOM 1502 C CA . ARG A 1 180 ? 13.999 -4.793 21.755 1.00 82.31 180 ARG A CA 1
ATOM 1503 C C . ARG A 1 180 ? 14.726 -5.779 20.846 1.00 82.31 180 ARG A C 1
ATOM 1505 O O . ARG A 1 180 ? 15.883 -6.081 21.109 1.00 82.31 180 ARG A O 1
ATOM 1512 N N . GLU A 1 181 ? 14.083 -6.263 19.783 1.00 83.12 181 GLU A N 1
ATOM 1513 C CA . GLU A 1 181 ? 14.715 -7.199 18.840 1.00 83.12 181 GLU A CA 1
ATOM 1514 C C . GLU A 1 181 ? 15.868 -6.564 18.053 1.00 83.12 181 GLU A C 1
ATOM 1516 O O . GLU A 1 181 ? 16.825 -7.250 17.690 1.00 83.12 181 GLU A O 1
ATOM 1521 N N . VAL A 1 182 ? 15.785 -5.260 17.773 1.00 80.69 182 VAL A N 1
ATOM 1522 C CA . VAL A 1 182 ? 16.783 -4.552 16.958 1.00 80.69 182 VAL A CA 1
ATOM 1523 C C . VAL A 1 182 ? 17.718 -3.655 17.766 1.00 80.69 182 VAL A C 1
ATOM 1525 O O . VAL A 1 182 ? 18.621 -3.072 17.173 1.00 80.69 182 VAL A O 1
ATOM 1528 N N . PHE A 1 183 ? 17.539 -3.559 19.087 1.00 80.88 183 PHE A N 1
ATOM 1529 C CA . PHE A 1 183 ? 18.244 -2.615 19.961 1.00 80.88 183 PHE A CA 1
ATOM 1530 C C . PHE A 1 183 ? 19.769 -2.686 19.820 1.00 80.88 183 PHE A C 1
ATOM 1532 O O . PHE A 1 183 ? 20.432 -1.670 19.610 1.00 80.88 183 PHE A O 1
ATOM 1539 N N . ASP A 1 184 ? 20.322 -3.899 19.838 1.00 80.06 184 ASP A N 1
ATOM 1540 C CA . ASP A 1 184 ? 21.767 -4.123 19.717 1.00 80.06 184 ASP A CA 1
ATOM 1541 C C . ASP A 1 184 ? 22.324 -3.734 18.334 1.00 80.06 184 ASP A C 1
ATOM 1543 O O . ASP A 1 184 ? 23.531 -3.563 18.177 1.00 80.06 184 ASP A O 1
ATOM 1547 N N . ASN A 1 185 ? 21.451 -3.569 17.334 1.00 78.38 185 ASN A N 1
ATOM 1548 C CA . ASN A 1 185 ? 21.811 -3.130 15.985 1.00 78.38 185 ASN A CA 1
ATOM 1549 C C . ASN A 1 185 ? 21.688 -1.607 15.792 1.00 78.38 185 ASN A C 1
ATOM 1551 O O . ASN A 1 185 ? 22.051 -1.107 14.726 1.00 78.38 185 ASN A O 1
ATOM 1555 N N . LEU A 1 186 ? 21.158 -0.870 16.775 1.00 75.12 186 LEU A N 1
ATOM 1556 C CA . LEU A 1 186 ? 21.089 0.591 16.733 1.00 75.12 186 LEU A CA 1
ATOM 1557 C C . LEU A 1 186 ? 22.469 1.211 17.005 1.00 75.12 186 LEU A C 1
ATOM 1559 O O . LEU A 1 186 ? 23.323 0.618 17.662 1.00 75.12 186 LEU A O 1
ATOM 1563 N N . SER A 1 187 ? 22.684 2.438 16.521 1.00 76.06 187 SER A N 1
ATOM 1564 C CA . SER A 1 187 ? 23.855 3.225 16.920 1.00 76.06 187 SER A CA 1
ATOM 1565 C C . SER A 1 187 ? 23.827 3.514 18.430 1.00 76.06 187 SER A C 1
ATOM 1567 O O . SER A 1 187 ? 22.755 3.554 19.034 1.00 76.06 187 SER A O 1
ATOM 1569 N N . VAL A 1 188 ? 24.993 3.742 19.044 1.00 74.38 188 VAL A N 1
ATOM 1570 C CA . VAL A 1 188 ? 25.102 3.995 20.496 1.00 74.38 188 VAL A CA 1
ATOM 1571 C C . VAL A 1 188 ? 24.231 5.180 20.929 1.00 74.38 188 VAL A C 1
ATOM 1573 O O . VAL A 1 188 ? 23.543 5.092 21.942 1.00 74.38 188 VAL A O 1
ATOM 1576 N N . ASP A 1 189 ? 24.190 6.254 20.138 1.00 74.75 189 ASP A N 1
ATOM 1577 C CA . ASP A 1 189 ? 23.368 7.434 20.435 1.00 74.75 189 ASP A CA 1
ATOM 1578 C C . ASP A 1 189 ? 21.866 7.092 20.437 1.00 74.75 189 ASP A C 1
ATOM 1580 O O . ASP A 1 189 ? 21.117 7.525 21.313 1.00 74.75 189 ASP A O 1
ATOM 1584 N N . ASN A 1 190 ? 21.433 6.224 19.521 1.00 74.81 190 ASN A N 1
ATOM 1585 C CA . ASN A 1 190 ? 20.040 5.784 19.421 1.00 74.81 190 ASN A CA 1
ATOM 1586 C C . ASN A 1 190 ? 19.651 4.777 20.508 1.00 74.81 190 ASN A C 1
ATOM 1588 O O . ASN A 1 190 ? 18.492 4.739 20.920 1.00 74.81 190 ASN A O 1
ATOM 1592 N N . GLN A 1 191 ? 20.601 3.973 20.992 1.00 77.00 191 GLN A N 1
ATOM 1593 C CA . GLN A 1 191 ? 20.384 3.070 22.124 1.00 77.00 191 GLN A CA 1
ATOM 1594 C C . GLN A 1 191 ? 20.029 3.851 23.395 1.00 77.00 191 GLN A C 1
ATOM 1596 O O . GLN A 1 191 ? 19.135 3.441 24.132 1.00 77.00 191 GLN A O 1
ATOM 1601 N N . TYR A 1 192 ? 20.666 5.004 23.630 1.00 74.38 192 TYR A N 1
ATOM 1602 C CA . TYR A 1 192 ? 20.323 5.872 24.760 1.00 74.38 192 TYR A CA 1
ATOM 1603 C C . TYR A 1 192 ? 18.908 6.447 24.651 1.00 74.38 192 TYR A C 1
ATOM 1605 O O . TYR A 1 192 ? 18.165 6.390 25.629 1.00 74.38 192 TYR A O 1
ATOM 1613 N N . SER A 1 193 ? 18.507 6.943 23.476 1.00 75.62 193 SER A N 1
ATOM 1614 C CA . SER A 1 193 ? 17.137 7.432 23.254 1.00 75.62 193 SER A CA 1
ATOM 1615 C C . SER A 1 193 ? 16.095 6.325 23.447 1.00 75.62 193 SER A C 1
ATOM 1617 O O . SER A 1 193 ? 15.097 6.530 24.130 1.00 75.62 193 SER A O 1
ATOM 1619 N N . ALA A 1 194 ? 16.354 5.125 22.919 1.00 75.62 194 ALA A N 1
ATOM 1620 C CA . ALA A 1 194 ? 15.476 3.969 23.090 1.00 75.62 194 ALA A CA 1
ATOM 1621 C C . ALA A 1 194 ? 15.381 3.495 24.555 1.00 75.62 194 ALA A C 1
ATOM 1623 O O . ALA A 1 194 ? 14.328 3.026 24.980 1.00 75.62 194 ALA A O 1
ATOM 1624 N N . LEU A 1 195 ? 16.451 3.636 25.348 1.00 76.06 195 LEU A N 1
ATOM 1625 C CA . LEU A 1 195 ? 16.445 3.312 26.780 1.00 76.06 195 LEU A CA 1
ATOM 1626 C C . LEU A 1 195 ? 15.516 4.213 27.594 1.00 76.06 195 LEU A C 1
ATOM 1628 O O . LEU A 1 195 ? 14.901 3.719 28.534 1.00 76.06 195 LEU A O 1
ATOM 1632 N N . VAL A 1 196 ? 15.396 5.495 27.241 1.00 73.69 196 VAL A N 1
ATOM 1633 C CA . VAL A 1 196 ? 14.453 6.411 27.906 1.00 73.69 196 VAL A CA 1
ATOM 1634 C C . VAL A 1 196 ? 13.017 5.926 27.697 1.00 73.69 196 VAL A C 1
ATOM 1636 O O . VAL A 1 196 ? 12.299 5.735 28.675 1.00 73.69 196 VAL A O 1
ATOM 1639 N N . ASP A 1 197 ? 12.650 5.593 26.457 1.00 68.25 197 ASP A N 1
ATOM 1640 C CA . ASP A 1 197 ? 11.319 5.059 26.138 1.00 68.25 197 ASP A CA 1
ATOM 1641 C C . ASP A 1 197 ? 11.060 3.693 26.811 1.00 68.25 197 ASP A C 1
ATOM 1643 O O . ASP A 1 197 ? 9.931 3.392 27.196 1.00 68.25 197 ASP A O 1
ATOM 1647 N N . PHE A 1 198 ? 12.094 2.862 27.005 1.00 73.19 198 PHE A N 1
ATOM 1648 C CA . PHE A 1 198 ? 11.961 1.611 27.762 1.00 73.19 198 PHE A CA 1
ATOM 1649 C C . PHE A 1 198 ? 11.740 1.816 29.260 1.00 73.19 198 PHE A C 1
ATOM 1651 O O . PHE A 1 198 ? 11.073 0.986 29.874 1.00 73.19 198 PHE A O 1
ATOM 1658 N N . ILE A 1 199 ? 12.337 2.848 29.859 1.00 67.81 199 ILE A N 1
ATOM 1659 C CA . ILE A 1 199 ? 12.226 3.127 31.296 1.00 67.81 199 ILE A CA 1
ATOM 1660 C C . ILE A 1 199 ? 10.856 3.731 31.614 1.00 67.81 199 ILE A C 1
ATOM 1662 O O . ILE A 1 199 ? 10.226 3.303 32.580 1.00 67.81 199 ILE A O 1
ATOM 1666 N N . ASP A 1 200 ? 10.360 4.637 30.769 1.00 60.69 200 ASP A N 1
ATOM 1667 C CA . ASP A 1 200 ? 9.049 5.273 30.951 1.00 60.69 200 ASP A CA 1
ATOM 1668 C C . ASP A 1 200 ? 7.884 4.260 30.880 1.00 60.69 200 ASP A C 1
ATOM 1670 O O . ASP A 1 200 ? 6.868 4.440 31.550 1.00 60.69 200 ASP A O 1
ATOM 1674 N N . ASP A 1 201 ? 8.038 3.154 30.139 1.00 58.47 201 ASP A N 1
ATOM 1675 C CA . ASP A 1 201 ? 7.033 2.078 30.051 1.00 58.47 201 ASP A CA 1
ATOM 1676 C C . ASP A 1 201 ? 7.069 1.100 31.252 1.00 58.47 201 ASP A C 1
ATOM 1678 O O . ASP A 1 201 ? 6.172 0.276 31.415 1.00 58.47 201 ASP A O 1
ATOM 1682 N N . VAL A 1 202 ? 8.100 1.173 32.108 1.00 52.56 202 VAL A N 1
ATOM 1683 C CA . VAL A 1 202 ? 8.255 0.340 33.322 1.00 52.56 202 VAL A CA 1
ATOM 1684 C C . VAL A 1 202 ? 7.685 1.028 34.575 1.00 52.56 202 VAL A C 1
ATOM 1686 O O . VAL A 1 202 ? 7.459 0.359 35.584 1.00 52.56 202 VAL A O 1
ATOM 1689 N N . GLU A 1 203 ? 7.399 2.334 34.532 1.00 43.31 203 GLU A N 1
ATOM 1690 C CA . GLU A 1 203 ? 6.871 3.102 35.675 1.00 43.31 203 GLU A CA 1
ATOM 1691 C C . GLU A 1 203 ? 5.326 3.098 35.829 1.00 43.31 203 GLU A C 1
ATOM 1693 O O . GLU A 1 203 ? 4.788 3.925 36.571 1.00 43.31 203 GLU A O 1
ATOM 1698 N N . PHE A 1 204 ? 4.597 2.144 35.228 1.00 39.50 204 PHE A N 1
ATOM 1699 C CA . PHE A 1 204 ? 3.145 1.960 35.441 1.00 39.50 204 PHE A CA 1
ATOM 1700 C C . PHE A 1 204 ? 2.723 0.518 35.755 1.00 39.50 204 PHE A C 1
ATOM 1702 O O . PHE A 1 204 ? 3.108 -0.412 35.012 1.00 39.50 204 PHE A O 1
#

Sequence (204 aa):
MAGKTPKQGWIYLINPYRVFLRCLLGHIHFYNLDKTDNISCKTADCRQIIRYSKEFRREQPYIIWTSEKFQNGLNYIDTFTIIPLNFDIRERDKGLPMVYPINPTKSNGFEKQSFALTHQIFTVDANCFKDVKGDWLNRIGQLDKSDKKAIEERLKYFLDIQENPSDDWFIKNTSLEILREVFDNLSVDNQYSALVDFIDDVEF

Foldseek 3Di:
DFDDQDDAQFKDFFFFQKFWDAFPVGDIDIDGPPPDQWDAGPDPPGRTTDGADPLNGDRAMKGFHDWDWDDDPPDTFIKTWIWTKAQDDDPQVCQFLQKDWDADDPQAQDPGIIITRNLNTGMGTSCRQADPVRGGHDTNGGDDPVRSVSSVVSNCLNVVVPPHNDVLSRLVRGDLVVCVVCLVVDDPVVNVVNVVVVVVVVPD

Secondary structure (DSSP, 8-state):
-PPPPP-TTEEEEE---EEEEE-TTS-EEEEE--S-S-EE--STT---EE---GGGGS-EEEEEEEEEEEEETTEEEEEEEEEEEES---HHHHT-TTEEEE---TTTT-SS-EEEEGGG-EEEEGGGGB-TTSPBPPP-EE--HHHHHHHHHHHHHHTT-SSS--HHHHHHHS-HHHHHHHGGGS-HHHHHHHHHHHHHTT--

InterPro domains:
  IPR003477 mRNA interferase PemK-like [PF02452] (55-159)
  IPR011067 Plasmid maintenance toxin/Cell growth inhibitor [G3DSA:2.30.30.110] (26-171)

Organism: NCBI:txid1973488

pLDDT: mean 83.62, std 11.98, range [39.5, 96.94]

Radius of gyration: 19.27 Å; chains: 1; bounding box: 49×32×64 Å